Protein 3OP6 (pdb70)

CATH classification: 3.90.960.10

B-factor: mean 40.88, std 14.51, range [8.5, 111.25]

Secondary structure (DSSP, 8-state):
-HHHHHHHHHHTT--BEEEEE-TT--HHHH---SS--EEE--B-------EEETT------HHHHHS-S---BPPGGGTGGG-TTS-TT----GGGGT---EEEHHHHTSSEE-B--SSSSB--EEHHHHHHHH-PEEE--/-HHHHHHHHHHTT--BEEEEE-TTS-HHHHHHHHHHTT-PEEEE--B---S---EEETT--------BPPGGGTGGG-SSS-TT----GGGGT---EEEHHHHTSSEEEE--SSSSB--EEHHHHHHHH-PEEE--

Sequence (277 aa):
PVKKLKQFLDSHKIKYLSIAHSPAYTAQEIAVSGKQLAKTVIIKDGRLAVVLPASDHITFKLKEAIGTSDLELATESSEFEGKFAECDVGAPPFGNLYGLPVLVSTKLSAQDNILFNAGSHSELQLSFGDFEKLVKPTLVTLPVKKLKQFLDSSHKIKYLSIAHSPAYTAQEIAASAHVSGKQLAKTVIIKDGRLAVVLPASDHITSDLELATESEFEGKFAECDVGAPPFGNLYGLPVLVSTKLSAQDNILFNAGSHHSELQLSFGDFEKLVKPTLVTL

Radius of gyration: 22.44 Å; Cα contacts (8 Å, |Δi|>4): 530; chains: 2; bounding box: 73×33×43 Å

Structure (mmCIF, N/CA/C/O backbone):
data_3OP6
#
_entry.id   3OP6
#
_cell.length_a   54.005
_cell.length_b   63.828
_cell.length_c   84.986
_cell.angle_alpha   90.000
_cell.angle_beta   90.000
_cell.angle_gamma   90.000
#
_symmetry.space_group_name_H-M   'P 21 21 21'
#
loop_
_entity.id
_entity.type
_entity.pdbx_description
1 polymer 'Uncharacterized protein'
2 non-polymer 1,2-ETHANEDIOL
3 water water
#
loop_
_atom_site.group_PDB
_atom_site.id
_atom_site.type_symbol
_atom_site.label_atom_id
_atom_site.label_alt_id
_atom_site.label_comp_id
_atom_site.label_asym_id
_atom_site.label_entity_id
_atom_site.label_seq_id
_atom_site.pdbx_PDB_ins_code
_atom_site.Cartn_x
_atom_site.Cartn_y
_atom_site.Cartn_z
_atom_site.occupancy
_atom_site.B_iso_or_equiv
_atom_site.auth_seq_id
_atom_site.auth_comp_id
_atom_site.auth_asym_id
_atom_site.auth_atom_id
_atom_site.pdbx_PDB_model_num
ATOM 5 N N . PRO A 1 3 ? -40.174 21.554 -8.303 1.00 53.28 2 PRO A N 1
ATOM 6 C CA . PRO A 1 3 ? -40.287 22.525 -7.196 1.00 49.93 2 PRO A CA 1
ATOM 7 C C . PRO A 1 3 ? -41.605 23.298 -7.097 1.00 50.25 2 PRO A C 1
ATOM 8 O O . PRO A 1 3 ? -42.074 23.544 -5.976 1.00 48.85 2 PRO A O 1
ATOM 12 N N . VAL A 1 4 ? -42.202 23.670 -8.252 1.00 43.33 3 VAL A N 1
ATOM 13 C CA . VAL A 1 4 ? -43.452 24.432 -8.321 1.00 41.82 3 VAL A CA 1
ATOM 14 C C . VAL A 1 4 ? -44.647 23.664 -7.737 1.00 43.20 3 VAL A C 1
ATOM 15 O O . VAL A 1 4 ? -45.365 24.224 -6.904 1.00 42.68 3 VAL A O 1
ATOM 19 N N . LYS A 1 5 ? -44.847 22.392 -8.162 1.00 39.94 4 LYS A N 1
ATOM 20 C CA . LYS A 1 5 ? -45.929 21.516 -7.686 1.00 41.53 4 LYS A CA 1
ATOM 21 C C . LYS A 1 5 ? -45.755 21.267 -6.190 1.00 44.88 4 LYS A C 1
ATOM 22 O O . LYS A 1 5 ? -46.729 21.339 -5.439 1.00 45.58 4 LYS A O 1
ATOM 24 N N . LYS A 1 6 ? -44.506 21.038 -5.758 1.00 39.66 5 LYS A N 1
ATOM 25 C CA . LYS A 1 6 ? -44.145 20.837 -4.360 1.00 38.78 5 LYS A CA 1
ATOM 26 C C . LYS A 1 6 ? -44.489 22.102 -3.550 1.00 40.95 5 LYS A C 1
ATOM 27 O O . LYS A 1 6 ? -45.110 21.988 -2.491 1.00 41.11 5 LYS A O 1
ATOM 33 N N . LEU A 1 7 ? -44.112 23.301 -4.058 1.00 34.92 6 LEU A N 1
ATOM 34 C CA . LEU A 1 7 ? -44.399 24.574 -3.395 1.00 32.29 6 LEU A CA 1
ATOM 35 C C . LEU A 1 7 ? -45.898 24.817 -3.260 1.00 37.17 6 LEU A C 1
ATOM 3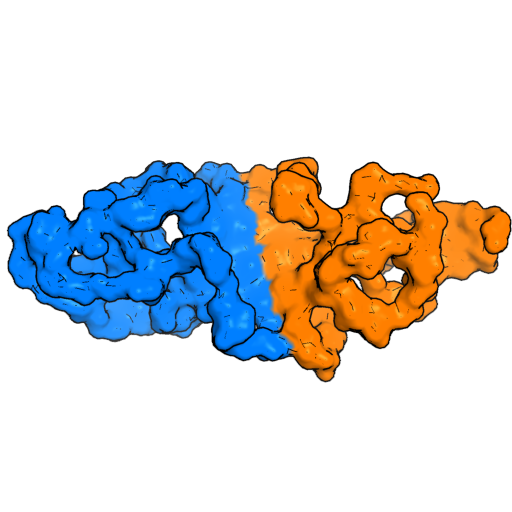6 O O . LEU A 1 7 ? -46.346 25.188 -2.167 1.00 40.00 6 LEU A O 1
ATOM 41 N N . LYS A 1 8 ? -46.672 24.587 -4.337 1.00 31.93 7 LYS A N 1
ATOM 42 C CA . LYS A 1 8 ? -48.135 24.765 -4.309 1.00 30.51 7 LYS A CA 1
ATOM 43 C C . LYS A 1 8 ? -48.802 23.835 -3.288 1.00 38.48 7 LYS A C 1
ATOM 44 O O . LYS A 1 8 ? -49.655 24.284 -2.523 1.00 37.74 7 LYS A O 1
ATOM 50 N N . GLN A 1 9 ? -48.353 22.567 -3.216 1.00 37.31 8 GLN A N 1
ATOM 51 C CA . GLN A 1 9 ? -48.828 21.550 -2.263 1.00 38.63 8 GLN A CA 1
ATOM 52 C C . GLN A 1 9 ? -48.511 22.027 -0.830 1.00 40.02 8 GLN A C 1
ATOM 53 O O . GLN A 1 9 ? -49.334 21.889 0.073 1.00 39.65 8 GLN A O 1
ATOM 59 N N . PHE A 1 10 ? -47.326 22.617 -0.642 1.00 34.45 9 PHE A N 1
ATOM 60 C CA . PHE A 1 10 ? -46.892 23.142 0.651 1.00 33.58 9 PHE A CA 1
ATOM 61 C C . PHE A 1 10 ? -47.759 24.324 1.115 1.00 35.99 9 PHE A C 1
ATOM 62 O O . PHE A 1 10 ? -48.240 24.328 2.245 1.00 37.54 9 PHE A O 1
ATOM 70 N N . LEU A 1 11 ? -47.934 25.317 0.241 1.00 31.40 10 LEU A N 1
ATOM 71 C CA . LEU A 1 11 ? -48.738 26.516 0.485 1.00 31.51 10 LEU A CA 1
ATOM 72 C C . LEU A 1 11 ? -50.225 26.220 0.667 1.00 37.49 10 LEU A C 1
ATOM 73 O O . LEU A 1 11 ? -50.857 26.867 1.506 1.00 39.33 10 LEU A O 1
ATOM 78 N N . ASP A 1 12 ? -50.777 25.244 -0.097 1.00 34.20 11 ASP A N 1
ATOM 79 C CA . ASP A 1 12 ? -52.175 24.828 0.024 1.00 35.12 11 ASP A CA 1
ATOM 80 C C . ASP A 1 12 ? -52.413 24.180 1.386 1.00 42.70 11 ASP A C 1
ATOM 81 O O . ASP A 1 12 ? -53.384 24.530 2.053 1.00 41.97 11 ASP A O 1
ATOM 86 N N . SER A 1 13 ? -51.483 23.283 1.830 1.00 42.38 12 SER A N 1
ATOM 87 C CA . SER A 1 13 ? -51.586 22.617 3.137 1.00 42.87 12 SER A CA 1
ATOM 88 C C . SER A 1 13 ? -51.619 23.640 4.269 1.00 48.30 12 SER A C 1
ATOM 89 O O . SER A 1 13 ? -52.271 23.406 5.289 1.00 51.16 12 SER A O 1
ATOM 92 N N . HIS A 1 14 ? -50.966 24.797 4.062 1.00 42.17 13 HIS A N 1
ATOM 93 C CA . HIS A 1 14 ? -50.908 25.911 5.011 1.00 41.25 13 HIS A CA 1
ATOM 94 C C . HIS A 1 14 ? -52.037 26.953 4.789 1.00 41.92 13 HIS A C 1
ATOM 95 O O . HIS A 1 14 ? -52.077 27.976 5.473 1.00 42.20 13 HIS A O 1
ATOM 102 N N . LYS A 1 15 ? -52.965 26.676 3.858 1.00 37.07 14 LYS A N 1
ATOM 103 C CA . LYS A 1 15 ? -54.122 27.537 3.522 1.00 36.06 14 LYS A CA 1
ATOM 104 C C . LYS A 1 15 ? -53.673 28.954 3.122 1.00 36.87 14 LYS A C 1
ATOM 105 O O . LYS A 1 15 ? -54.234 29.953 3.571 1.00 36.31 14 LYS A O 1
ATOM 111 N N . ILE A 1 16 ? -52.634 29.027 2.289 1.00 31.13 15 ILE A N 1
ATOM 112 C CA . ILE A 1 16 ? -52.079 30.307 1.875 1.00 29.51 15 ILE A CA 1
ATOM 113 C C . ILE A 1 16 ? -52.774 30.863 0.666 1.00 33.39 15 ILE A C 1
ATOM 114 O O . ILE A 1 16 ? -53.055 30.129 -0.302 1.00 32.31 15 ILE A O 1
ATOM 119 N N . LYS A 1 17 ? -53.033 32.188 0.720 1.00 30.89 16 LYS A N 1
ATOM 120 C CA . LYS A 1 17 ? -53.563 32.954 -0.394 1.00 31.07 16 LYS A CA 1
ATOM 121 C C . LYS A 1 17 ? -52.361 33.402 -1.216 1.00 34.73 16 LYS A C 1
ATOM 122 O O . LYS A 1 17 ? -51.521 34.155 -0.714 1.00 32.78 16 LYS A O 1
ATOM 128 N N . TYR A 1 18 ? -52.230 32.865 -2.444 1.00 31.07 17 TYR A N 1
ATOM 129 C CA . TYR A 1 18 ? -51.159 33.224 -3.380 1.00 29.42 17 TYR A CA 1
ATOM 130 C C . TYR A 1 18 ? -51.704 33.272 -4.818 1.00 33.56 17 TYR A C 1
ATOM 131 O O . TYR A 1 18 ? -52.712 32.622 -5.096 1.00 33.85 17 TYR A O 1
ATOM 140 N N . LEU A 1 19 ? -51.053 34.045 -5.717 1.00 30.31 18 LEU A N 1
ATOM 141 C CA . LEU A 1 19 ? -51.449 34.163 -7.136 1.00 30.86 18 LEU A CA 1
ATOM 142 C C . LEU A 1 19 ? -50.368 33.538 -7.974 1.00 32.21 18 LEU A C 1
ATOM 143 O O . LEU A 1 19 ? -49.214 33.645 -7.588 1.00 30.23 18 LEU A O 1
ATOM 148 N N . SER A 1 20 ? -50.717 32.942 -9.123 1.00 28.92 19 SER A N 1
ATOM 149 C CA . SER A 1 20 ? -49.779 32.446 -10.126 1.00 28.90 19 SER A CA 1
ATOM 150 C C . SER A 1 20 ? -50.135 33.219 -11.425 1.00 32.93 19 SER A C 1
ATOM 151 O O . SER A 1 20 ? -51.269 33.146 -11.885 1.00 32.45 19 SER A O 1
ATOM 154 N N . ILE A 1 21 ? -49.182 33.993 -11.969 1.00 28.61 20 ILE A N 1
ATOM 155 C CA . ILE A 1 21 ? -49.374 34.809 -13.164 1.00 28.15 20 ILE A CA 1
ATOM 156 C C . ILE A 1 21 ? -48.558 34.234 -14.294 1.00 33.32 20 ILE A C 1
ATOM 157 O O . ILE A 1 21 ? -47.325 34.262 -14.239 1.00 33.47 20 ILE A O 1
ATOM 162 N N . ALA A 1 22 ? -49.246 33.692 -15.314 1.00 31.14 21 ALA A N 1
ATOM 163 C CA . ALA A 1 22 ? -48.588 33.079 -16.474 1.00 31.57 21 ALA A CA 1
ATOM 164 C C . ALA A 1 22 ? -48.819 33.955 -17.699 1.00 33.80 21 ALA A C 1
ATOM 165 O O . ALA A 1 22 ? -49.944 34.349 -17.962 1.00 31.76 21 ALA A O 1
ATOM 167 N N . HIS A 1 23 ? -47.740 34.317 -18.390 1.00 33.07 22 HIS A N 1
ATOM 168 C CA . HIS A 1 23 ? -47.762 35.148 -19.598 1.00 34.06 22 HIS A CA 1
ATOM 169 C C . HIS A 1 23 ? -47.844 34.274 -20.828 1.00 37.46 22 HIS A C 1
ATOM 170 O O . HIS A 1 23 ? -47.084 33.315 -20.948 1.00 37.82 22 HIS A O 1
ATOM 177 N N . SER A 1 24 ? -48.779 34.613 -21.761 1.00 33.55 23 SER A N 1
ATOM 178 C CA . SER A 1 24 ? -48.965 33.869 -23.004 1.00 33.65 23 SER A CA 1
ATOM 179 C C . SER A 1 24 ? -47.649 33.863 -23.825 1.00 39.19 23 SER A C 1
ATOM 180 O O . SER A 1 24 ? -46.830 34.786 -23.669 1.00 38.63 23 SER A O 1
ATOM 183 N N . PRO A 1 25 ? -47.427 32.853 -24.703 1.00 36.77 24 PRO A N 1
ATOM 184 C CA . PRO A 1 25 ? -46.174 32.837 -25.493 1.00 37.96 24 PRO A CA 1
ATOM 185 C C . PRO A 1 25 ? -45.951 34.062 -26.401 1.00 43.93 24 PRO A C 1
ATOM 186 O O . PRO A 1 25 ? -44.813 34.273 -26.841 1.00 42.43 24 PRO A O 1
ATOM 190 N N . ALA A 1 26 ? -47.026 34.853 -26.722 1.00 41.40 25 ALA A N 1
ATOM 191 C CA . ALA A 1 26 ? -46.874 36.045 -27.577 1.00 42.68 25 ALA A CA 1
ATOM 192 C C . ALA A 1 26 ? -46.076 37.160 -26.878 1.00 44.76 25 ALA A C 1
ATOM 193 O O . ALA A 1 26 ? -45.596 38.069 -27.562 1.00 44.53 25 ALA A O 1
ATOM 195 N N . TYR A 1 27 ? -45.965 37.097 -25.542 1.00 39.15 26 TYR A N 1
ATOM 196 C CA . TYR A 1 27 ? -45.197 38.037 -24.720 1.00 40.24 26 TYR A CA 1
ATOM 197 C C . TYR A 1 27 ? -43.691 37.828 -24.932 1.00 49.49 26 TYR A C 1
ATOM 198 O O . TYR A 1 27 ? -43.215 36.694 -24.845 1.00 50.78 26 TYR A O 1
ATOM 207 N N . THR A 1 28 ? -42.946 38.925 -25.132 1.00 48.05 27 THR A N 1
ATOM 208 C CA . THR A 1 28 ? -41.473 38.920 -25.165 1.00 49.22 27 THR A CA 1
ATOM 209 C C . THR A 1 28 ? -41.015 39.074 -23.707 1.00 51.88 27 THR A C 1
ATOM 210 O O . THR A 1 28 ? -41.820 39.478 -22.867 1.00 49.00 27 THR A O 1
ATOM 214 N N . ALA A 1 29 ? -39.721 38.789 -23.407 1.00 50.54 28 ALA A N 1
ATOM 215 C CA . ALA A 1 29 ? -39.147 38.944 -22.062 1.00 49.27 28 ALA A CA 1
ATOM 216 C C . ALA A 1 29 ? -39.218 40.412 -21.627 1.00 54.05 28 ALA A C 1
ATOM 217 O O . ALA A 1 29 ? -39.550 40.685 -20.479 1.00 52.71 28 ALA A O 1
ATOM 219 N N . GLN A 1 30 ? -38.966 41.352 -22.562 1.00 53.79 29 GLN A N 1
ATOM 220 C CA . GLN A 1 30 ? -39.034 42.796 -22.329 1.00 55.63 29 GLN A CA 1
ATOM 221 C C . GLN A 1 30 ? -40.434 43.271 -21.919 1.00 60.77 29 GLN A C 1
ATOM 222 O O . GLN A 1 30 ? -40.546 44.048 -20.965 1.00 60.16 29 GLN A O 1
ATOM 225 N N . GLU A 1 31 ? -41.494 42.850 -22.636 1.00 57.80 30 GLU A N 1
ATOM 226 C CA . GLU A 1 31 ? -42.827 43.275 -22.216 1.00 57.29 30 GLU A CA 1
ATOM 227 C C . GLU A 1 31 ? -43.302 42.598 -20.916 1.00 59.49 30 GLU A C 1
ATOM 228 O O . GLU A 1 31 ? -44.155 43.164 -20.225 1.00 59.97 30 GLU A O 1
ATOM 234 N N . ILE A 1 32 ? -42.693 41.435 -20.547 1.00 52.48 31 ILE A N 1
ATOM 235 C CA . ILE A 1 32 ? -42.983 40.741 -19.293 1.00 49.94 31 ILE A CA 1
ATOM 236 C C . ILE A 1 32 ? -42.437 41.630 -18.147 1.00 55.12 31 ILE A C 1
ATOM 237 O O . ILE A 1 32 ? -43.180 41.936 -17.209 1.00 53.96 31 ILE A O 1
ATOM 242 N N . ALA A 1 33 ? -41.162 42.092 -18.286 1.00 52.04 32 ALA A N 1
ATOM 243 C CA . ALA A 1 33 ? -40.459 42.970 -17.341 1.00 51.77 32 ALA A CA 1
ATOM 244 C C . ALA A 1 33 ? -41.091 44.365 -17.230 1.00 57.67 32 ALA A C 1
ATOM 245 O O . ALA A 1 33 ? -41.791 44.827 -18.139 1.00 59.44 32 ALA A O 1
ATOM 247 N N . VAL A 1 38 ? -43.865 44.347 -14.907 1.00 80.64 37 VAL A N 1
ATOM 248 C CA . VAL A 1 38 ? -43.717 44.039 -13.478 1.00 78.46 37 VAL A CA 1
ATOM 249 C C . VAL A 1 38 ? -42.927 45.129 -12.701 1.00 83.77 37 VAL A C 1
ATOM 250 O O . VAL A 1 38 ? -42.380 44.866 -11.622 1.00 81.49 37 VAL A O 1
ATOM 254 N N . SER A 1 39 ? -42.901 46.362 -13.265 1.00 83.17 38 SER A N 1
ATOM 255 C CA . SER A 1 39 ? -42.238 47.546 -12.701 1.00 84.24 38 SER A CA 1
ATOM 256 C C . SER A 1 39 ? -43.052 48.105 -11.526 1.00 88.00 38 SER A C 1
ATOM 257 O O . SER A 1 39 ? -44.277 47.924 -11.479 1.00 87.32 38 SER A O 1
ATOM 260 N N . GLY A 1 40 ? -42.368 48.775 -10.597 1.00 84.24 39 GLY A N 1
ATOM 261 C CA . GLY A 1 40 ? -42.997 49.327 -9.401 1.00 84.19 39 GLY A CA 1
ATOM 262 C C . GLY A 1 40 ? -42.970 48.301 -8.287 1.00 84.71 39 GLY A C 1
ATOM 263 O O . GLY A 1 40 ? -42.305 48.515 -7.267 1.00 84.90 39 GLY A O 1
ATOM 264 N N . LYS A 1 41 ? -43.683 47.158 -8.497 1.00 77.34 40 LYS A N 1
ATOM 265 C CA . LYS A 1 41 ? -43.695 46.000 -7.594 1.00 73.65 40 LYS A CA 1
ATOM 266 C C . LYS A 1 41 ? -42.293 45.386 -7.725 1.00 71.84 40 LYS A C 1
ATOM 267 O O . LYS A 1 41 ? -41.846 45.137 -8.842 1.00 72.95 40 LYS A O 1
ATOM 269 N N . GLN A 1 42 ? -41.569 45.246 -6.609 1.00 62.40 41 GLN A N 1
ATOM 270 C CA . GLN A 1 42 ? -40.175 44.799 -6.599 1.00 58.90 41 GLN A CA 1
ATOM 271 C C . GLN A 1 42 ? -39.956 43.285 -6.801 1.00 54.86 41 GLN A C 1
ATOM 272 O O . GLN A 1 42 ? -39.876 42.555 -5.812 1.00 54.30 41 GLN A O 1
ATOM 278 N N . LEU A 1 43 ? -39.816 42.819 -8.069 1.00 44.87 42 LEU A N 1
ATOM 279 C CA . LEU A 1 43 ? -39.552 41.404 -8.382 1.00 40.46 42 LEU A CA 1
ATOM 280 C C . LEU A 1 43 ? -38.313 40.884 -7.612 1.00 42.14 42 LEU A C 1
ATOM 281 O O . LEU A 1 43 ? -37.264 41.526 -7.604 1.00 43.11 42 LEU A O 1
ATOM 286 N N . ALA A 1 44 ? -38.470 39.735 -6.946 1.00 34.62 43 ALA A N 1
ATOM 287 C CA . ALA A 1 44 ? -37.438 39.097 -6.145 1.00 31.62 43 ALA A CA 1
ATOM 288 C C . ALA A 1 44 ? -36.815 37.966 -6.919 1.00 34.29 43 ALA A C 1
ATOM 289 O O . ALA A 1 44 ? -37.513 37.256 -7.638 1.00 35.10 43 ALA A O 1
ATOM 291 N N . LYS A 1 45 ? -35.491 3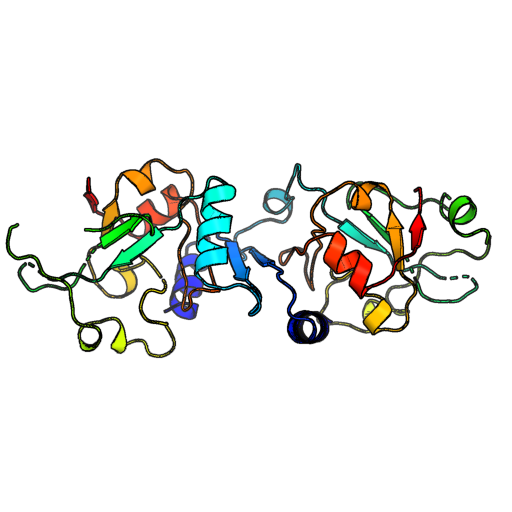7.812 -6.801 1.00 31.21 44 LYS A N 1
ATOM 292 C CA . LYS A 1 45 ? -34.746 36.736 -7.460 1.00 29.58 44 LYS A CA 1
ATOM 293 C C . LYS A 1 45 ? -33.992 35.930 -6.416 1.00 31.88 44 LYS A C 1
ATOM 294 O O . LYS A 1 45 ? -33.635 36.471 -5.364 1.00 30.84 44 LYS A O 1
ATOM 300 N N . THR A 1 46 ? -33.779 34.635 -6.694 1.00 28.61 45 THR A N 1
ATOM 301 C CA . THR A 1 46 ? -33.061 33.736 -5.782 1.00 28.20 45 THR A CA 1
ATOM 302 C C . THR A 1 46 ? -31.700 33.400 -6.385 1.00 30.81 45 THR A C 1
ATOM 303 O O . THR A 1 46 ? -31.612 33.028 -7.554 1.00 29.06 45 THR A O 1
ATOM 307 N N . VAL A 1 47 ? -30.653 33.527 -5.575 1.00 26.80 46 VAL A N 1
ATOM 308 C CA . VAL A 1 47 ? -29.291 33.199 -5.989 1.00 25.97 46 VAL A CA 1
ATOM 309 C C . VAL A 1 47 ? -28.821 32.103 -5.043 1.00 29.97 46 VAL A C 1
ATOM 310 O O . VAL A 1 47 ? -29.000 32.235 -3.835 1.00 27.36 46 VAL A O 1
ATOM 314 N N . ILE A 1 48 ? -28.224 31.031 -5.584 1.00 27.34 47 ILE A N 1
ATOM 315 C CA . ILE A 1 48 ? -27.706 29.940 -4.751 1.00 26.69 47 ILE A CA 1
ATOM 316 C C . ILE A 1 48 ? -26.242 30.213 -4.417 1.00 28.33 47 ILE A C 1
ATOM 317 O O . ILE A 1 48 ? -25.429 30.457 -5.306 1.00 24.88 47 ILE A O 1
ATOM 322 N N . ILE A 1 49 ? -25.925 30.220 -3.111 1.00 25.04 48 ILE A N 1
ATOM 323 C CA . ILE A 1 49 ? -24.558 30.441 -2.636 1.00 23.48 48 ILE A CA 1
ATOM 324 C C . ILE A 1 49 ? -24.097 29.232 -1.841 1.00 28.04 48 ILE A C 1
ATOM 325 O O . ILE A 1 49 ? -24.902 28.366 -1.507 1.00 30.35 48 ILE A O 1
ATOM 330 N N . LYS A 1 50 ? -22.812 29.192 -1.511 1.00 24.56 49 LYS A N 1
ATOM 331 C CA . LYS A 1 50 ? -22.216 28.217 -0.615 1.00 24.40 49 LYS A CA 1
ATOM 332 C C . LYS A 1 50 ? -21.650 29.039 0.531 1.00 29.15 49 LYS A C 1
ATOM 333 O O . LYS A 1 50 ? -20.812 29.911 0.306 1.00 29.81 49 LYS A O 1
ATOM 352 N N . ASP A 1 52 ? -19.795 28.527 4.053 1.00 26.24 51 ASP A N 1
ATOM 353 C CA . ASP A 1 52 ? -19.038 27.533 4.825 1.00 27.43 51 ASP A CA 1
ATOM 354 C C . ASP A 1 52 ? -19.229 26.133 4.227 1.00 34.01 51 ASP A C 1
ATOM 355 O O . ASP A 1 52 ? -19.437 25.167 4.974 1.00 33.09 51 ASP A O 1
ATOM 360 N N . GLY A 1 53 ? -19.246 26.071 2.876 1.00 31.10 52 GLY A N 1
ATOM 361 C CA . GLY A 1 53 ? -19.422 24.840 2.121 1.00 31.61 52 GLY A CA 1
ATOM 362 C C . GLY A 1 53 ? -20.842 24.325 2.041 1.00 34.44 52 GLY A C 1
ATOM 363 O O . GLY A 1 53 ? -21.085 23.301 1.399 1.00 35.96 52 GLY A O 1
ATOM 364 N N . ARG A 1 54 ? -21.797 25.055 2.640 1.00 29.04 53 ARG A N 1
ATOM 365 C CA . ARG A 1 54 ? -23.196 24.688 2.674 1.00 28.06 53 ARG A CA 1
ATOM 366 C C . ARG A 1 54 ? -24.050 25.490 1.699 1.00 29.78 53 ARG A C 1
ATOM 367 O O . ARG A 1 54 ? -23.970 26.717 1.651 1.00 28.75 53 ARG A O 1
ATOM 375 N N . LEU A 1 55 ? -24.917 24.795 0.975 1.00 25.78 54 LEU A N 1
ATOM 376 C CA . LEU A 1 55 ? -25.833 25.451 0.027 1.00 25.02 54 LEU A CA 1
ATOM 377 C C . LEU A 1 55 ? -26.850 26.286 0.783 1.00 27.45 54 LEU A C 1
ATOM 378 O O . LEU A 1 55 ? -27.401 25.840 1.806 1.00 24.82 54 LEU A O 1
ATOM 383 N N . ALA A 1 56 ? -27.057 27.519 0.302 1.00 22.69 55 ALA A N 1
ATOM 384 C CA . ALA A 1 56 ? -28.008 28.470 0.900 1.00 21.53 55 ALA A CA 1
ATOM 385 C C . ALA A 1 56 ? -28.614 29.323 -0.202 1.00 25.17 55 ALA A C 1
ATOM 386 O O . ALA A 1 56 ? -28.095 29.359 -1.313 1.00 26.74 55 ALA A O 1
ATOM 401 N N . VAL A 1 58 ? -30.012 33.210 -1.319 1.00 22.24 57 VAL A N 1
ATOM 402 C CA . VAL A 1 58 ? -30.010 34.638 -1.051 1.00 22.67 57 VAL A CA 1
ATOM 403 C C . VAL A 1 58 ? -31.164 35.168 -1.911 1.00 28.63 57 VAL A C 1
ATOM 404 O O . VAL A 1 58 ? -31.216 34.886 -3.115 1.00 28.85 57 VAL A O 1
ATOM 408 N N . VAL A 1 59 ? -32.119 35.843 -1.285 1.00 26.59 58 VAL A N 1
ATOM 409 C CA . VAL A 1 59 ? -33.304 36.365 -1.989 1.00 26.44 58 VAL A CA 1
ATOM 410 C C . VAL A 1 59 ? -33.221 37.876 -1.926 1.00 30.62 58 VAL A C 1
ATOM 411 O O . VAL A 1 59 ? -33.120 38.446 -0.843 1.00 29.14 58 VAL A O 1
ATOM 415 N N . LEU A 1 60 ? -33.210 38.515 -3.089 1.00 26.45 59 LEU A N 1
ATOM 416 C CA . LEU A 1 60 ? -33.038 39.955 -3.175 1.00 25.71 59 LEU A CA 1
ATOM 417 C C . LEU A 1 60 ? -33.759 40.515 -4.389 1.00 29.41 59 LEU A C 1
ATOM 418 O O . LEU A 1 60 ? -34.154 39.727 -5.255 1.00 29.95 59 LEU A O 1
ATOM 423 N N . PRO A 1 61 ? -33.918 41.860 -4.519 1.00 27.12 60 PRO A N 1
ATOM 424 C CA . PRO A 1 61 ? -34.566 42.398 -5.729 1.00 27.27 60 PRO A CA 1
ATOM 425 C C . PRO A 1 61 ? -33.780 42.017 -6.976 1.00 31.58 60 PRO A C 1
ATOM 426 O O . PRO A 1 61 ? -32.537 41.941 -6.937 1.00 30.34 60 PRO A O 1
ATOM 430 N N . ALA A 1 62 ? -34.510 41.679 -8.054 1.00 30.08 61 ALA A N 1
ATOM 431 C CA . ALA A 1 62 ? -33.953 41.255 -9.344 1.00 31.02 61 ALA A CA 1
ATOM 432 C C . ALA A 1 62 ? -32.974 42.269 -9.945 1.00 36.17 61 ALA A C 1
ATOM 433 O O . ALA A 1 62 ? -32.031 41.878 -10.624 1.00 36.44 61 ALA A O 1
ATOM 435 N N . SER A 1 63 ? -33.160 43.556 -9.627 1.00 35.51 62 SER A N 1
ATOM 436 C CA . SER A 1 63 ? -32.316 44.684 -10.043 1.00 37.77 62 SER A CA 1
ATOM 437 C C . SER A 1 63 ? -31.056 44.824 -9.158 1.00 40.40 62 SER A C 1
ATOM 438 O O . SER A 1 63 ? -30.189 45.652 -9.457 1.00 41.83 62 SER A O 1
ATOM 441 N N . ASP A 1 64 ? -30.960 44.028 -8.072 1.00 34.80 63 ASP A N 1
ATOM 442 C CA . ASP A 1 64 ? -29.836 44.086 -7.122 1.00 34.75 63 ASP A CA 1
ATOM 443 C C . ASP A 1 64 ? -28.844 42.961 -7.313 1.00 38.15 63 ASP A C 1
ATOM 444 O O . ASP A 1 64 ? -29.159 41.944 -7.927 1.00 37.34 63 ASP A O 1
ATOM 449 N N . HIS A 1 65 ? -27.633 43.153 -6.815 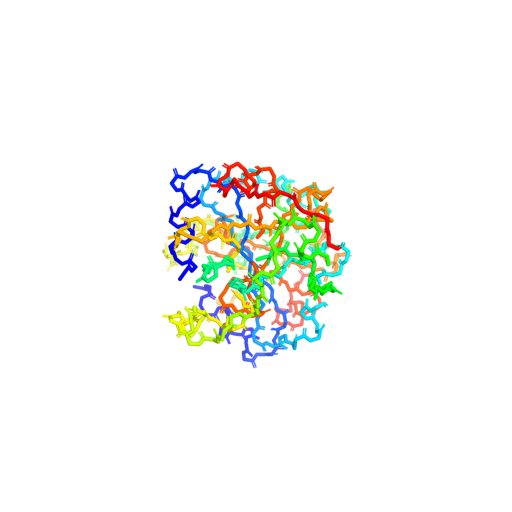1.00 36.89 64 HIS A N 1
ATOM 450 C CA . HIS A 1 65 ? -26.599 42.136 -6.931 1.00 37.61 64 HIS A CA 1
ATOM 451 C C . HIS A 1 65 ? -25.886 41.906 -5.624 1.00 40.35 64 HIS A C 1
ATOM 452 O O . HIS A 1 65 ? -25.662 42.856 -4.880 1.00 42.12 64 HIS A O 1
ATOM 459 N N . ILE A 1 66 ? -25.503 40.650 -5.358 1.00 34.71 65 ILE A N 1
ATOM 460 C CA . ILE A 1 66 ? -24.740 40.307 -4.164 1.00 35.07 65 ILE A CA 1
ATOM 461 C C . ILE A 1 66 ? -23.270 40.639 -4.392 1.00 38.36 65 ILE A C 1
ATOM 462 O O . ILE A 1 66 ? -22.743 40.435 -5.490 1.00 35.76 65 ILE A O 1
ATOM 467 N N . THR A 1 67 ? -22.597 41.093 -3.324 1.00 35.60 66 THR A N 1
ATOM 468 C CA . THR A 1 67 ? -21.157 41.312 -3.334 1.00 35.01 66 THR A CA 1
ATOM 469 C C . THR A 1 67 ? -20.652 40.533 -2.148 1.00 38.31 66 THR A C 1
ATOM 470 O O . THR A 1 67 ? -21.414 40.274 -1.202 1.00 37.53 66 THR A O 1
ATOM 474 N N . PHE A 1 68 ? -19.378 40.124 -2.203 1.00 34.50 67 PHE A N 1
ATOM 475 C CA . PHE A 1 68 ? -18.740 39.367 -1.143 1.00 31.64 67 PHE A CA 1
ATOM 476 C C . PHE A 1 68 ? -18.719 40.180 0.142 1.00 39.04 67 PHE A C 1
ATOM 477 O O . PHE A 1 68 ? -19.055 39.630 1.189 1.00 39.34 67 PHE A O 1
ATOM 493 N N . LYS A 1 70 ? -20.666 42.528 1.279 1.00 37.78 69 LYS A N 1
ATOM 494 C CA . LYS A 1 70 ? -21.996 42.640 1.858 1.00 36.95 69 LYS A CA 1
ATOM 495 C C . LYS A 1 70 ? -22.471 41.346 2.513 1.00 37.49 69 LYS A C 1
ATOM 496 O O . LYS A 1 70 ? -23.026 41.410 3.614 1.00 37.92 69 LYS A O 1
ATOM 502 N N . LEU A 1 71 ? -22.257 40.174 1.861 1.00 30.50 70 LEU A N 1
ATOM 503 C CA . LEU A 1 71 ? -22.660 38.892 2.458 1.00 28.49 70 LEU A CA 1
ATOM 504 C C . LEU A 1 71 ? -21.810 38.612 3.677 1.00 30.68 7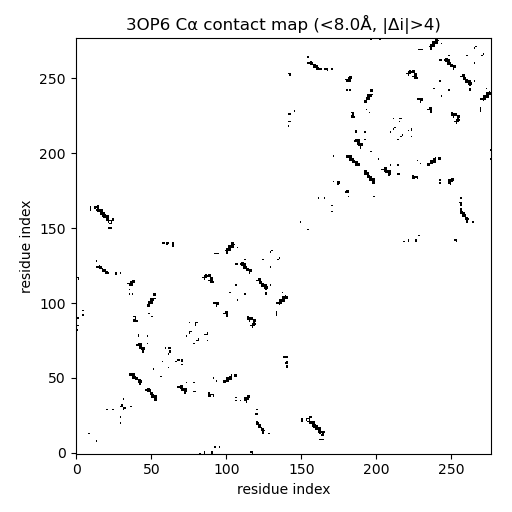0 LEU A C 1
ATOM 505 O O . LEU A 1 71 ? -22.347 38.116 4.660 1.00 30.11 70 LEU A O 1
ATOM 510 N N . LYS A 1 72 ? -20.464 38.868 3.591 1.00 25.52 71 LYS A N 1
ATOM 511 C CA . LYS A 1 72 ? -19.526 38.651 4.711 1.00 25.16 71 LYS A CA 1
ATOM 512 C C . LYS A 1 72 ? -19.938 39.482 5.910 1.00 29.86 71 LYS A C 1
ATOM 513 O O . LYS A 1 72 ? -19.934 38.973 7.026 1.00 30.49 71 LYS A O 1
ATOM 519 N N . GLU A 1 73 ? -20.268 40.761 5.689 1.00 29.13 72 GLU A N 1
ATOM 520 C CA . GLU A 1 73 ? -20.717 41.641 6.773 1.00 31.72 72 GLU A CA 1
ATOM 521 C C . GLU A 1 73 ? -22.048 41.147 7.372 1.00 35.25 72 GLU A C 1
ATOM 522 O O . GLU A 1 73 ? -22.212 41.226 8.586 1.00 37.12 72 GLU A O 1
ATOM 528 N N . ALA A 1 74 ? -22.949 40.571 6.552 1.00 30.71 73 ALA A N 1
ATOM 529 C CA . ALA A 1 74 ? -24.268 40.086 7.013 1.00 30.82 73 ALA A CA 1
ATOM 530 C C . ALA A 1 74 ? -24.206 38.725 7.738 1.00 35.54 73 ALA A C 1
ATOM 531 O O . ALA A 1 74 ? -24.802 38.572 8.790 1.00 35.30 73 ALA A O 1
ATOM 533 N N . ILE A 1 75 ? -23.435 37.761 7.206 1.00 32.15 74 ILE A N 1
ATOM 534 C CA . ILE A 1 75 ? -23.320 36.412 7.785 1.00 30.52 74 ILE A CA 1
ATOM 535 C C . ILE A 1 75 ? -22.235 36.314 8.881 1.00 32.31 74 ILE A C 1
ATOM 536 O O . ILE A 1 75 ? -22.417 35.592 9.855 1.00 31.11 74 ILE A O 1
ATOM 541 N N . GLY A 1 76 ? -21.096 36.970 8.669 1.00 29.77 75 GLY A N 1
ATOM 542 C CA . GLY A 1 76 ? -19.966 36.892 9.589 1.00 29.42 75 GLY A CA 1
ATOM 543 C C . GLY A 1 76 ? -18.928 35.883 9.148 1.00 36.16 75 GLY A C 1
ATOM 544 O O . GLY A 1 76 ? -17.944 35.686 9.849 1.00 38.40 75 GLY A O 1
ATOM 545 N N . THR A 1 77 ? -19.108 35.238 7.976 1.00 32.70 76 THR A N 1
ATOM 546 C CA . THR A 1 77 ? -18.113 34.287 7.459 1.00 31.28 76 THR A CA 1
ATOM 547 C C . THR A 1 77 ? -17.447 34.785 6.184 1.00 34.72 76 THR A C 1
ATOM 548 O O . THR A 1 77 ? -18.043 35.559 5.447 1.00 35.25 76 THR A O 1
ATOM 552 N N . SER A 1 78 ? -16.209 34.320 5.919 1.00 30.78 77 SER A N 1
ATOM 553 C CA . SER A 1 78 ? -15.469 34.6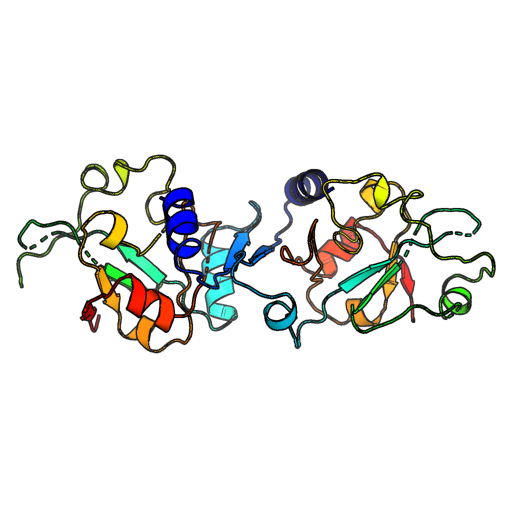39 4.703 1.00 30.81 77 SER A CA 1
ATOM 554 C C . SER A 1 78 ? -15.586 33.512 3.694 1.00 33.91 77 SER A C 1
ATOM 555 O O . SER A 1 78 ? -15.250 33.705 2.524 1.00 34.67 77 SER A O 1
ATOM 558 N N . ASP A 1 79 ? -16.026 32.318 4.144 1.00 30.33 78 ASP A N 1
ATOM 559 C CA . ASP A 1 79 ? -16.160 31.149 3.262 1.00 30.07 78 ASP A CA 1
ATOM 560 C C . ASP A 1 79 ? -17.475 31.302 2.500 1.00 34.50 78 ASP A C 1
ATOM 561 O O . ASP A 1 79 ? -18.511 30.737 2.889 1.00 34.36 78 ASP A O 1
ATOM 566 N N . LEU A 1 80 ? -17.430 32.141 1.438 1.00 30.83 79 LEU A N 1
ATOM 567 C CA . LEU A 1 80 ? -18.593 32.455 0.599 1.00 29.51 79 LEU A CA 1
ATOM 568 C C . LEU A 1 80 ? -18.236 32.341 -0.853 1.00 33.13 79 LEU A C 1
ATOM 569 O O . LEU A 1 80 ? -17.176 32.827 -1.275 1.00 32.72 79 LEU A O 1
ATOM 574 N N . GLU A 1 81 ? -19.129 31.701 -1.623 1.00 28.03 80 GLU A N 1
ATOM 575 C CA . GLU A 1 81 ? -19.025 31.561 -3.074 1.00 28.93 80 GLU A CA 1
ATOM 576 C C . GLU A 1 81 ? -20.370 31.279 -3.688 1.00 33.26 80 GLU A C 1
ATOM 577 O O . GLU A 1 81 ? -21.286 30.836 -2.986 1.00 29.25 80 GLU A O 1
ATOM 583 N N . LEU A 1 82 ? -20.511 31.593 -4.985 1.00 32.70 81 LEU A N 1
ATOM 584 C CA . LEU A 1 82 ? -21.728 31.301 -5.730 1.00 32.72 81 LEU A CA 1
ATOM 585 C C . LEU A 1 82 ? -21.693 29.828 -6.057 1.00 34.68 81 LEU A C 1
ATOM 586 O O . LEU A 1 82 ? -20.631 29.288 -6.322 1.00 33.85 81 LEU A O 1
ATOM 591 N N . ALA A 1 83 ? -22.843 29.179 -6.018 1.00 30.79 82 ALA A N 1
ATOM 592 C CA . ALA A 1 83 ? -22.954 27.771 -6.348 1.00 30.44 82 ALA A CA 1
ATOM 593 C C . ALA A 1 83 ? -23.031 27.623 -7.862 1.00 33.80 82 ALA A C 1
ATOM 594 O O . ALA A 1 83 ? -23.549 28.503 -8.556 1.00 31.92 82 ALA A O 1
ATOM 596 N N . THR A 1 84 ? -22.522 26.497 -8.366 1.00 30.65 83 THR A N 1
ATOM 597 C CA . THR A 1 84 ? -22.559 26.082 -9.773 1.00 30.58 83 THR A CA 1
ATOM 598 C C . THR A 1 84 ? -23.994 25.560 -10.014 1.00 33.62 83 THR A C 1
ATOM 599 O O . THR A 1 84 ? -24.654 25.175 -9.052 1.00 32.01 83 THR A O 1
ATOM 603 N N . GLU A 1 85 ? -24.479 25.543 -11.262 1.00 32.02 84 GLU A N 1
ATOM 604 C CA . GLU A 1 85 ? -25.814 25.020 -11.573 1.00 32.69 84 GLU A CA 1
ATOM 605 C C . GLU A 1 85 ? -25.948 23.553 -11.161 1.00 38.10 84 GLU A C 1
ATOM 606 O O . GLU A 1 85 ? -26.960 23.193 -10.592 1.00 35.90 84 GLU A O 1
ATOM 612 N N . SER A 1 86 ? -24.896 22.732 -11.401 1.00 39.33 85 SER A N 1
ATOM 613 C CA A SER A 1 86 ? -24.891 21.307 -11.053 0.50 40.51 85 SER A CA 1
ATOM 614 C CA B SER A 1 86 ? -24.831 21.306 -11.052 0.50 40.99 85 SER A CA 1
ATOM 615 C C . SER A 1 86 ? -25.035 21.049 -9.544 1.00 44.16 85 SER A C 1
ATOM 616 O O . SER A 1 86 ? -25.486 19.973 -9.149 1.00 46.42 85 SER A O 1
ATOM 621 N N . GLU A 1 87 ? -24.647 22.019 -8.706 1.00 37.59 86 GLU A N 1
ATOM 622 C CA . GLU A 1 87 ? -24.734 21.916 -7.248 1.00 35.26 86 GLU A CA 1
ATOM 623 C C . GLU A 1 87 ? -26.165 22.006 -6.732 1.00 39.12 86 GLU A C 1
ATOM 624 O O . GLU A 1 87 ? -26.472 21.388 -5.713 1.00 39.73 86 GLU A O 1
ATOM 630 N N . PHE A 1 88 ? -27.055 22.742 -7.435 1.00 35.16 87 PHE A N 1
ATOM 631 C CA . PHE A 1 88 ? -28.444 22.833 -6.987 1.00 32.52 87 PHE A CA 1
ATOM 632 C C . PHE A 1 88 ? -29.451 23.001 -8.095 1.00 37.67 87 PHE A C 1
ATOM 633 O O . PHE A 1 88 ? -30.281 22.105 -8.276 1.00 38.31 87 PHE A O 1
ATOM 641 N N . GLU A 1 89 ? -29.436 24.156 -8.799 1.00 33.27 88 GLU A N 1
ATOM 642 C CA . GLU A 1 89 ? -30.432 24.464 -9.829 1.00 33.80 88 GLU A CA 1
ATOM 643 C C . GLU A 1 89 ? -30.584 23.416 -10.929 1.00 39.52 88 GLU A C 1
ATOM 644 O O . GLU A 1 89 ? -31.704 23.088 -11.285 1.00 39.44 88 GLU A O 1
ATOM 650 N N . GLY A 1 90 ? -29.468 22.849 -11.381 1.00 38.24 89 GLY A N 1
ATOM 651 C CA . GLY A 1 90 ? -29.432 21.813 -12.408 1.00 39.50 89 GLY A CA 1
ATOM 652 C C . GLY A 1 90 ? -30.120 20.516 -12.025 1.00 43.49 89 GLY A C 1
ATOM 653 O O . GLY A 1 90 ? -30.498 19.741 -12.905 1.00 43.45 89 GLY A O 1
ATOM 654 N N . LYS A 1 91 ? -30.304 20.277 -10.711 1.00 39.73 90 LYS A N 1
ATOM 655 C CA . LYS A 1 91 ? -30.975 19.086 -10.183 1.00 40.36 90 LYS A CA 1
ATOM 656 C C . LYS A 1 91 ? -32.483 19.107 -10.427 1.00 43.38 90 LYS A C 1
ATOM 657 O O . LYS A 1 91 ? -33.104 18.050 -10.366 1.00 43.77 90 LYS A O 1
ATOM 663 N N . PHE A 1 92 ? -33.051 20.303 -10.724 1.00 39.52 91 PHE A N 1
ATOM 664 C CA . PHE A 1 92 ? -34.468 20.580 -11.010 1.00 38.91 91 PHE A CA 1
ATOM 665 C C . PHE A 1 92 ? -34.588 21.068 -12.461 1.00 43.89 91 PHE A C 1
ATOM 666 O O . PHE A 1 92 ? -34.704 22.271 -12.708 1.00 40.75 91 PHE A O 1
ATOM 674 N N . ALA A 1 93 ? -34.573 20.121 -13.424 1.00 44.71 92 ALA A N 1
ATOM 675 C CA . ALA A 1 93 ? -34.550 20.438 -14.852 1.00 46.33 92 ALA A CA 1
ATOM 676 C C . ALA A 1 93 ? -35.759 21.128 -15.437 1.00 53.13 92 ALA A C 1
ATOM 677 O O . ALA A 1 93 ? -35.596 21.927 -16.365 1.00 52.72 92 ALA A O 1
ATOM 679 N N . GLU A 1 94 ? -36.963 20.848 -14.900 1.00 51.84 93 GLU A N 1
ATOM 680 C CA . GLU A 1 94 ? -38.213 21.460 -15.369 1.00 52.92 93 GLU A CA 1
ATOM 681 C C . GLU A 1 94 ? -38.279 22.925 -14.905 1.00 55.38 93 GLU A C 1
ATOM 682 O O . GLU A 1 94 ? -38.981 23.737 -15.524 1.00 55.51 93 GLU A O 1
ATOM 688 N N . CYS A 1 95 ? -37.523 23.256 -13.832 1.00 48.55 94 CYS A N 1
ATOM 689 C CA . CYS A 1 95 ? -37.437 24.597 -13.270 1.00 45.78 94 CYS A CA 1
ATOM 690 C C . CYS A 1 95 ? -36.265 25.341 -13.916 1.00 45.10 94 CYS A C 1
ATOM 691 O O . CYS A 1 95 ? -35.124 24.934 -13.727 1.00 45.49 94 CYS A O 1
ATOM 694 N N . ASP A 1 96 ? -36.532 26.401 -14.702 1.00 38.49 95 ASP A N 1
ATOM 695 C CA . ASP A 1 96 ? -35.484 27.168 -15.403 1.00 37.07 95 ASP A CA 1
ATOM 696 C C . ASP A 1 96 ? -34.474 27.782 -14.451 1.00 41.42 95 ASP A C 1
ATOM 697 O O . ASP A 1 96 ? -34.830 28.132 -13.333 1.00 38.63 95 ASP A O 1
ATOM 702 N N . VAL A 1 97 ? -33.207 27.921 -14.896 1.00 40.80 96 VAL A N 1
ATOM 703 C CA . VAL A 1 97 ? -32.130 28.560 -14.129 1.00 40.12 96 VAL A CA 1
ATOM 704 C C . VAL A 1 97 ? -32.557 30.019 -13.908 1.00 42.13 96 VAL A C 1
ATOM 705 O O . VAL A 1 97 ? -32.994 30.677 -14.846 1.00 42.74 96 VAL A O 1
ATOM 709 N N . GLY A 1 98 ? -32.496 30.476 -12.669 1.00 37.51 97 GLY A N 1
ATOM 710 C CA . GLY A 1 98 ? -32.893 31.835 -12.314 1.00 37.25 97 GLY A CA 1
ATOM 711 C C . GLY A 1 98 ? -34.369 31.995 -11.969 1.00 39.90 97 GLY A C 1
ATOM 712 O O . GLY A 1 98 ? -34.798 33.096 -11.605 1.00 39.81 97 GLY A O 1
ATOM 713 N N . ALA A 1 99 ? -35.159 30.902 -12.082 1.00 33.41 98 ALA A N 1
ATOM 714 C CA . ALA A 1 99 ? -36.576 30.892 -11.765 1.00 32.02 98 ALA A CA 1
ATOM 715 C C . ALA A 1 99 ? -36.903 29.962 -10.586 1.00 36.58 98 ALA A C 1
ATOM 716 O O . ALA A 1 99 ? -38.012 29.438 -10.487 1.00 35.90 98 ALA A O 1
ATOM 726 N N . PRO A 1 101 ? -38.039 29.199 -6.942 1.00 30.82 100 PRO A N 1
ATOM 727 C CA . PRO A 1 101 ? -38.773 29.913 -5.890 1.00 29.16 100 PRO A CA 1
ATOM 728 C C . PRO A 1 101 ? -37.946 30.021 -4.598 1.00 30.36 100 PRO A C 1
ATOM 729 O O . PRO A 1 101 ? -37.112 29.144 -4.319 1.00 28.07 100 PRO A O 1
ATOM 733 N N . PRO A 1 102 ? -38.153 31.097 -3.809 1.00 26.21 101 PRO A N 1
ATOM 734 C CA . PRO A 1 102 ? -37.333 31.304 -2.611 1.00 24.91 101 PRO A CA 1
ATOM 735 C C . PRO A 1 102 ? -37.718 30.455 -1.385 1.00 32.13 101 PRO A C 1
ATOM 736 O O . PRO A 1 102 ? -37.587 30.927 -0.248 1.00 31.57 101 PRO A O 1
ATOM 740 N N . PHE A 1 103 ? -38.154 29.205 -1.590 1.00 29.03 102 PHE A N 1
ATOM 741 C CA . PHE A 1 103 ? -38.580 28.348 -0.474 1.00 27.21 102 PHE A CA 1
ATOM 742 C C . PHE A 1 103 ? -37.536 27.283 -0.198 1.00 31.51 102 PHE A C 1
ATOM 743 O O . PHE A 1 103 ? -37.781 26.087 -0.347 1.00 30.71 102 PHE A O 1
ATOM 751 N N . GLY A 1 104 ? -36.364 27.751 0.222 1.00 29.60 103 GLY A N 1
ATOM 752 C CA . GLY A 1 104 ? -35.204 26.924 0.557 1.00 28.28 103 GLY A CA 1
ATOM 753 C C . GLY A 1 104 ? -35.447 25.914 1.653 1.00 31.85 103 GLY A C 1
ATOM 754 O O . GLY A 1 104 ? -34.834 24.844 1.657 1.00 31.20 103 GLY A O 1
ATOM 755 N N . ASN A 1 105 ? -36.405 26.220 2.554 1.00 29.33 104 ASN A N 1
ATOM 756 C CA . ASN A 1 105 ? -36.798 25.332 3.645 1.00 30.15 104 ASN A CA 1
ATOM 757 C C . ASN A 1 105 ? -37.289 23.968 3.152 1.00 34.88 104 ASN A C 1
ATOM 758 O O . ASN A 1 105 ? -37.130 22.976 3.858 1.00 36.28 104 ASN A O 1
ATOM 763 N N . LEU A 1 106 ? -37.856 23.914 1.934 1.00 30.77 105 LEU A N 1
ATOM 764 C CA . LEU A 1 106 ? -38.366 22.672 1.342 1.00 32.10 105 LEU A CA 1
ATOM 765 C C . LEU A 1 106 ? -37.245 21.722 0.891 1.00 39.05 105 LEU A C 1
ATOM 766 O O . LEU A 1 106 ? -37.519 20.557 0.592 1.00 40.97 105 LEU A O 1
ATOM 771 N N . TYR A 1 107 ? -35.986 22.219 0.864 1.00 35.74 106 TYR A N 1
ATOM 772 C CA . TYR A 1 107 ? -34.786 21.491 0.440 1.00 36.29 106 TYR A CA 1
ATOM 773 C C . TYR A 1 107 ? -33.650 21.536 1.467 1.00 41.11 106 TYR A C 1
ATOM 774 O O . TYR A 1 107 ? -32.524 21.136 1.158 1.00 41.45 106 TYR A O 1
ATOM 783 N N . GLY A 1 108 ? -33.946 22.026 2.667 1.00 37.51 107 GLY A N 1
ATOM 784 C CA . GLY A 1 108 ? -32.960 22.146 3.735 1.00 37.07 107 GLY A CA 1
ATOM 785 C C . GLY A 1 108 ? -31.898 23.195 3.466 1.00 39.36 107 GLY A C 1
ATOM 786 O O . GLY A 1 108 ? -30.772 23.085 3.960 1.00 40.98 107 GLY A O 1
ATOM 787 N N . LEU A 1 109 ? -32.237 24.221 2.677 1.00 31.59 108 LEU A N 1
ATOM 788 C CA . LEU A 1 109 ? -31.309 25.312 2.428 1.00 29.62 108 LEU A CA 1
ATOM 789 C C . LEU A 1 109 ? -31.689 26.497 3.323 1.00 32.19 108 LEU A C 1
ATOM 790 O O . LEU A 1 109 ? -32.833 26.962 3.232 1.00 31.91 108 LEU A O 1
ATOM 795 N N . PRO A 1 110 ? -30.742 27.087 4.086 1.00 26.92 109 PRO A N 1
ATOM 796 C CA . PRO A 1 110 ? -31.051 28.326 4.816 1.00 26.01 109 PRO A CA 1
ATOM 797 C C . PRO A 1 110 ? -31.379 29.422 3.808 1.00 28.07 109 PRO A C 1
ATOM 798 O O . PRO A 1 110 ? -30.801 29.453 2.720 1.00 27.53 109 PRO A O 1
ATOM 802 N N . VAL A 1 111 ? -32.289 30.310 4.166 1.00 25.67 110 VAL A N 1
ATOM 803 C CA . VAL A 1 111 ? -32.714 31.393 3.287 1.00 26.14 110 VAL A CA 1
ATOM 804 C C . VAL A 1 111 ? -32.329 32.738 3.900 1.00 29.72 110 VAL A C 1
ATOM 805 O O . VAL A 1 111 ? -32.667 33.018 5.056 1.00 29.41 110 VAL A O 1
ATOM 809 N N . LEU A 1 112 ? -31.631 33.562 3.099 1.00 24.67 111 LEU A N 1
ATOM 810 C CA . LEU A 1 112 ? -31.216 34.910 3.487 1.00 24.58 111 LEU A CA 1
ATOM 811 C C . LEU A 1 112 ? -31.998 35.874 2.608 1.00 28.41 111 LEU A C 1
ATOM 812 O O . LEU A 1 112 ? -31.949 35.755 1.390 1.00 28.25 111 LEU A O 1
ATOM 817 N N . VAL A 1 113 ? -32.745 36.787 3.210 1.00 24.29 112 VAL A N 1
ATOM 818 C CA . VAL A 1 113 ? -33.599 37.708 2.465 1.00 24.55 112 VAL A CA 1
ATOM 819 C C . VAL A 1 113 ? -33.175 39.161 2.656 1.00 27.26 112 VAL A C 1
ATOM 820 O O . VAL A 1 113 ? -33.069 39.644 3.768 1.00 26.67 112 VAL A O 1
ATOM 824 N N . SER A 1 114 ? -32.994 39.861 1.557 1.00 26.24 113 SER A N 1
ATOM 825 C CA . SER A 1 114 ? -32.656 41.279 1.535 1.00 27.65 113 SER A CA 1
ATOM 826 C C . SER A 1 114 ? -33.722 42.086 2.269 1.00 31.70 113 SER A C 1
ATOM 827 O O . SER A 1 114 ? -34.920 41.860 2.073 1.00 30.41 113 SER A O 1
ATOM 830 N N . THR A 1 115 ? -33.276 43.040 3.094 1.00 29.47 114 THR A N 1
ATOM 831 C CA . THR A 1 115 ? -34.154 43.949 3.829 1.00 30.36 114 THR A CA 1
ATOM 832 C C . THR A 1 115 ? -34.998 44.826 2.893 1.00 33.27 114 THR A C 1
ATOM 833 O O . THR A 1 115 ? -36.028 45.325 3.318 1.00 31.41 114 THR A O 1
ATOM 837 N N . LYS A 1 116 ? -34.583 44.993 1.626 1.00 30.81 115 LYS A N 1
ATOM 838 C CA . LYS A 1 116 ? -35.328 45.780 0.628 1.00 32.35 115 LYS A CA 1
ATOM 839 C C . LYS A 1 116 ? -36.650 45.100 0.264 1.00 36.95 115 LYS A C 1
ATOM 840 O O . LYS A 1 116 ? -37.611 45.762 -0.166 1.00 40.86 115 LYS A O 1
ATOM 846 N N . LEU A 1 117 ? -36.704 43.777 0.445 1.00 29.75 116 LEU A N 1
ATOM 847 C CA . LEU A 1 117 ? -37.915 43.014 0.135 1.00 28.96 116 LEU A CA 1
ATOM 848 C C . LEU A 1 117 ? -38.897 42.979 1.301 1.00 33.88 116 LEU A C 1
ATOM 849 O O . LEU A 1 117 ? -40.096 42.875 1.076 1.00 32.73 116 LEU A O 1
ATOM 854 N N . SER A 1 118 ? -38.389 43.035 2.539 1.00 32.76 117 SER A N 1
ATOM 855 C CA . SER A 1 118 ? -39.203 43.002 3.745 1.00 34.04 117 SER A CA 1
ATOM 856 C C . SER A 1 118 ? -40.011 44.295 3.949 1.00 42.19 117 SER A C 1
ATOM 857 O O . SER A 1 118 ? -40.920 44.331 4.775 1.00 43.64 117 SER A O 1
ATOM 860 N N . ALA A 1 119 ? -39.690 45.340 3.174 1.00 41.32 118 ALA A N 1
ATOM 861 C CA . ALA A 1 119 ? -40.372 46.639 3.181 1.00 43.57 118 ALA A CA 1
ATOM 862 C C . ALA A 1 119 ? -41.707 46.602 2.383 1.00 49.23 118 ALA A C 1
ATOM 863 O O . ALA A 1 119 ? -42.572 47.451 2.600 1.00 52.61 118 ALA A O 1
ATOM 865 N N . GLN A 1 120 ? -41.858 45.628 1.460 1.00 41.53 119 GLN A N 1
ATOM 866 C CA . GLN A 1 120 ? -43.018 45.464 0.575 1.00 40.36 119 GLN A CA 1
ATOM 867 C C . GLN A 1 120 ? -44.111 44.596 1.209 1.00 40.47 119 GLN A C 1
ATOM 868 O O . GLN A 1 120 ? -43.800 43.692 1.983 1.00 37.55 119 GLN A O 1
ATOM 874 N N . ASP A 1 121 ? -45.376 44.806 0.810 1.00 38.22 120 ASP A N 1
ATOM 875 C CA . ASP A 1 121 ? -46.504 44.003 1.298 1.00 36.90 120 ASP A CA 1
ATOM 876 C C . ASP A 1 121 ? -46.455 42.583 0.744 1.00 37.40 120 ASP A C 1
ATOM 877 O O . ASP A 1 121 ? -46.796 41.635 1.449 1.00 36.51 120 ASP A O 1
ATOM 882 N N . ASN A 1 122 ? -46.023 42.438 -0.518 1.00 32.34 121 ASN A N 1
ATOM 883 C CA . ASN A 1 122 ? -45.947 41.137 -1.180 1.00 30.52 121 ASN A CA 1
ATOM 884 C C . ASN A 1 122 ? -44.547 40.800 -1.632 1.00 35.55 121 ASN A C 1
ATOM 885 O O . ASN A 1 122 ? -43.678 41.668 -1.733 1.00 36.12 121 ASN A O 1
ATOM 890 N N . ILE A 1 123 ? -44.328 39.512 -1.868 1.00 30.29 122 ILE A N 1
ATOM 891 C CA . ILE A 1 123 ? -43.130 39.002 -2.483 1.00 29.31 122 ILE A CA 1
ATOM 892 C C . ILE A 1 123 ? -43.619 38.412 -3.811 1.00 31.46 122 ILE A C 1
ATOM 893 O O . ILE A 1 123 ? -44.605 37.678 -3.830 1.00 29.49 122 ILE A O 1
ATOM 898 N N . LEU A 1 124 ? -42.953 38.778 -4.906 1.00 28.67 123 LEU A N 1
ATOM 899 C CA . LEU A 1 124 ? -43.261 38.342 -6.262 1.00 27.81 123 LEU A CA 1
ATOM 900 C C . LEU A 1 124 ? -41.964 37.746 -6.824 1.00 32.61 123 LEU A C 1
ATOM 901 O O . LEU A 1 124 ? -40.902 38.353 -6.689 1.00 32.60 123 LEU A O 1
ATOM 906 N N . PHE A 1 125 ? -42.040 36.543 -7.404 1.00 27.32 124 PHE A N 1
ATOM 907 C CA . PHE A 1 125 ? -40.846 35.848 -7.882 1.00 27.40 124 PHE A CA 1
ATOM 908 C C . PHE A 1 125 ? -41.185 34.963 -9.077 1.00 31.60 124 PHE A C 1
ATOM 909 O O . PHE A 1 125 ? -42.335 34.570 -9.236 1.00 29.21 124 PHE A O 1
ATOM 917 N N . ASN A 1 126 ? -40.171 34.606 -9.882 1.00 29.67 125 ASN A N 1
ATOM 918 C CA . ASN A 1 126 ? -40.342 33.672 -10.996 1.00 30.82 125 ASN A CA 1
ATOM 919 C C . ASN A 1 126 ? -40.540 32.284 -10.379 1.00 36.05 125 ASN A C 1
ATOM 920 O O . ASN A 1 126 ? -39.936 31.950 -9.345 1.00 35.45 125 ASN A O 1
ATOM 925 N N . ALA A 1 127 ? -41.393 31.489 -11.011 1.00 33.69 126 ALA A N 1
ATOM 926 C CA . ALA A 1 127 ? -41.704 30.170 -10.490 1.00 34.41 126 ALA A CA 1
ATOM 927 C C . ALA A 1 127 ? -41.621 29.137 -11.578 1.00 38.65 126 ALA A C 1
ATOM 928 O O . ALA A 1 127 ? -42.600 28.890 -12.278 1.00 38.20 126 ALA A O 1
ATOM 930 N N . GLY A 1 128 ? -40.445 28.553 -11.738 1.00 35.64 127 GLY A N 1
ATOM 931 C CA . GLY A 1 128 ? -40.221 27.555 -12.779 1.00 37.27 127 GLY A CA 1
ATOM 932 C C . GLY A 1 128 ? -39.768 28.102 -14.120 1.00 40.28 127 GLY A C 1
ATOM 933 O O . GLY A 1 128 ? -39.097 27.396 -14.872 1.00 41.57 127 GLY A O 1
ATOM 934 N N . SER A 1 129 ? -40.165 29.337 -14.463 1.00 35.65 128 SER A N 1
ATOM 935 C CA . SER A 1 129 ? -39.762 29.998 -15.712 1.00 36.02 128 SER A CA 1
ATOM 936 C C . SER A 1 129 ? -39.866 31.495 -15.534 1.00 39.69 128 SER A C 1
ATOM 937 O O . SER A 1 129 ? -40.436 31.962 -14.551 1.00 38.76 128 SER A O 1
ATOM 940 N N . HIS A 1 130 ? -39.318 32.237 -16.494 1.00 37.14 129 HIS A N 1
ATOM 941 C CA . HIS A 1 130 ? -39.298 33.686 -16.493 1.00 37.66 129 HIS A CA 1
ATOM 942 C C . HIS A 1 130 ? -40.633 34.258 -16.948 1.00 38.64 129 HIS A C 1
ATOM 943 O O . HIS A 1 130 ? -40.878 35.443 -16.732 1.00 39.25 129 HIS A O 1
ATOM 950 N N . SER A 1 131 ? -41.531 33.405 -17.502 1.00 32.68 130 SER A N 1
ATOM 951 C CA . SER A 1 131 ? -42.874 33.819 -17.970 1.00 32.81 130 SER A CA 1
ATOM 952 C C . SER A 1 131 ? -43.975 33.509 -16.937 1.00 34.16 130 SER A C 1
ATOM 953 O O . SER A 1 131 ? -45.112 33.970 -17.077 1.00 33.18 130 SER A O 1
ATOM 956 N N . GLU A 1 132 ? -43.622 32.749 -15.875 1.00 28.58 131 GLU A N 1
ATOM 957 C CA . GLU A 1 132 ? -44.556 32.363 -14.827 1.00 29.20 131 GLU A CA 1
ATOM 958 C C . GLU A 1 132 ? -44.097 32.938 -13.480 1.00 31.97 131 GLU A C 1
ATOM 959 O O . GLU A 1 132 ? -42.970 32.702 -13.059 1.00 30.76 131 GLU A O 1
ATOM 965 N N . LEU A 1 133 ? -44.960 33.739 -12.855 1.00 29.21 132 LEU A N 1
ATOM 966 C CA . LEU A 1 133 ? -44.728 34.420 -11.574 1.00 28.04 132 LEU A CA 1
ATOM 967 C C . LEU A 1 133 ? -45.673 33.978 -10.503 1.00 28.90 132 LEU A C 1
ATOM 968 O O . LEU A 1 133 ? -46.799 33.615 -10.793 1.00 30.48 132 LEU A O 1
ATOM 986 N N . GLN A 1 135 ? -46.986 35.174 -6.455 1.00 26.58 134 GLN A N 1
ATOM 987 C CA . GLN A 1 135 ? -47.051 36.250 -5.475 1.00 27.34 134 GLN A CA 1
ATOM 988 C C . GLN A 1 135 ? -47.810 35.791 -4.256 1.00 29.79 134 GLN A C 1
ATOM 989 O O . GLN A 1 135 ? -48.842 35.161 -4.388 1.00 29.50 134 GLN A O 1
ATOM 995 N N . LEU A 1 136 ? -47.309 36.131 -3.064 1.00 27.84 135 LEU A N 1
ATOM 996 C CA . LEU A 1 136 ? -47.990 35.887 -1.780 1.00 27.73 135 LEU A CA 1
ATOM 997 C C . LEU A 1 136 ? -47.533 37.020 -0.849 1.00 32.80 135 LEU A C 1
ATOM 998 O O . LEU A 1 136 ? -46.560 37.712 -1.176 1.00 31.78 135 LEU A O 1
ATOM 1003 N N . SER A 1 137 ? -48.215 37.246 0.277 1.00 30.48 136 SER A N 1
ATOM 1004 C CA . SER A 1 137 ? -47.792 38.337 1.165 1.00 30.49 136 SER A CA 1
ATOM 1005 C C . SER A 1 137 ? -46.403 38.043 1.732 1.00 32.33 136 SER A C 1
ATOM 1006 O O . SER A 1 137 ? -46.049 36.871 1.915 1.00 29.56 136 SER A O 1
ATOM 1009 N N . PHE A 1 138 ? -45.600 39.092 1.971 1.00 30.44 137 PHE A N 1
ATOM 1010 C CA . PHE A 1 138 ? -44.264 38.896 2.535 1.00 30.29 137 PHE A CA 1
ATOM 1011 C C . PHE A 1 138 ? -44.364 38.274 3.938 1.00 35.00 137 PHE A C 1
ATOM 1012 O O . PHE A 1 138 ? -43.523 37.440 4.308 1.00 31.53 137 PHE A O 1
ATOM 1020 N N . GLY A 1 139 ? -45.407 38.662 4.683 1.00 34.40 138 GLY A N 1
ATOM 1021 C CA . GLY A 1 139 ? -45.681 38.137 6.013 1.00 34.80 138 GLY A CA 1
ATOM 1022 C C . GLY A 1 139 ? -45.867 36.634 6.008 1.00 37.44 138 GLY A C 1
ATOM 1023 O O . GLY A 1 139 ? -45.315 35.957 6.869 1.00 37.03 138 GLY A O 1
ATOM 1024 N N . ASP A 1 140 ? -46.627 36.093 5.018 1.00 32.79 139 ASP A N 1
ATOM 1025 C CA . ASP A 1 140 ? -46.843 34.643 4.875 1.00 31.21 139 ASP A CA 1
ATOM 1026 C C . ASP A 1 140 ? -45.553 33.947 4.511 1.00 35.44 139 ASP A C 1
ATOM 1027 O O . ASP A 1 140 ? -45.219 32.924 5.095 1.00 35.12 139 ASP A O 1
ATOM 1032 N N . PHE A 1 141 ? -44.812 34.521 3.557 1.00 30.53 140 PHE A N 1
ATOM 1033 C CA . PHE A 1 141 ? -43.521 33.998 3.130 1.00 28.25 140 PHE A CA 1
ATOM 1034 C C . PHE A 1 141 ? -42.558 33.922 4.334 1.00 33.00 140 PHE A C 1
ATOM 1035 O O . PHE A 1 141 ? -41.946 32.874 4.574 1.00 32.82 140 PHE A O 1
ATOM 1043 N N . GLU A 1 142 ? -42.410 35.041 5.074 1.00 28.27 141 GLU A N 1
ATOM 1044 C CA . GLU A 1 142 ? -41.486 35.090 6.224 1.00 28.15 141 GLU A CA 1
ATOM 1045 C C . GLU A 1 142 ? -41.863 34.070 7.302 1.00 32.77 141 GLU A C 1
ATOM 1046 O O . GLU A 1 142 ? -40.971 33.413 7.836 1.00 32.17 141 GLU A O 1
ATOM 1052 N N . LYS A 1 143 ? -43.177 33.918 7.594 1.00 29.55 142 LYS A N 1
ATOM 1053 C CA . LYS A 1 143 ? -43.662 32.961 8.612 1.00 31.19 142 LYS A CA 1
ATOM 1054 C C . LYS A 1 143 ? -43.374 31.514 8.211 1.00 34.76 142 LYS A C 1
ATOM 1055 O O . LYS A 1 143 ? -43.025 30.707 9.058 1.00 35.16 142 LYS A O 1
ATOM 1058 N N . LEU A 1 144 ? -43.512 31.197 6.915 1.00 30.33 143 LEU A N 1
ATOM 1059 C CA . LEU A 1 144 ? -43.324 29.849 6.376 1.00 30.43 143 LEU A CA 1
ATOM 1060 C C . LEU A 1 144 ? -41.885 29.425 6.196 1.00 33.74 143 LEU A C 1
ATOM 1061 O O . LEU A 1 144 ? -41.537 28.278 6.463 1.00 34.62 143 LEU A O 1
ATOM 1066 N N . VAL A 1 145 ? -41.067 30.325 5.677 1.00 29.78 144 VAL A N 1
ATOM 1067 C CA . VAL A 1 145 ? -39.665 30.098 5.350 1.00 28.36 144 VAL A CA 1
ATOM 1068 C C . VAL A 1 145 ? -38.722 30.386 6.542 1.00 33.69 144 VAL A C 1
ATOM 1069 O O . VAL A 1 145 ? -37.660 29.766 6.649 1.00 33.19 144 VAL A O 1
ATOM 1073 N N . LYS A 1 146 ? -39.092 31.327 7.420 1.00 31.99 145 LYS A N 1
ATOM 1074 C CA . LYS A 1 146 ? -38.233 31.728 8.567 1.00 30.47 145 LYS A CA 1
ATOM 1075 C C . LYS A 1 146 ? -36.856 32.153 8.057 1.00 34.75 145 LYS A C 1
ATOM 1076 O O . LYS A 1 146 ? -35.823 31.587 8.443 1.00 33.53 145 LYS A O 1
ATOM 1082 N N . PRO A 1 147 ? -36.794 33.099 7.085 1.00 30.26 146 PRO A N 1
ATOM 1083 C CA . PRO A 1 147 ? -35.473 33.491 6.602 1.00 27.96 146 PRO A CA 1
ATOM 1084 C C . PRO A 1 147 ? -34.747 34.392 7.603 1.00 30.05 146 PRO A C 1
ATOM 1085 O O . PRO A 1 147 ? -35.350 34.914 8.533 1.00 27.18 146 PRO A O 1
ATOM 1089 N N . THR A 1 148 ? -33.461 34.607 7.369 1.00 26.47 147 THR A N 1
ATOM 1090 C CA . THR A 1 148 ? -32.686 35.561 8.128 1.00 26.28 147 THR A CA 1
ATOM 1091 C C . THR A 1 148 ? -32.698 36.794 7.238 1.00 31.01 147 THR A C 1
ATOM 1092 O O . THR A 1 148 ? -32.341 36.708 6.047 1.00 29.52 147 THR A O 1
ATOM 1096 N N . LEU A 1 149 ? -33.135 37.931 7.794 1.00 29.22 148 LEU A N 1
ATOM 1097 C CA . LEU A 1 149 ? -33.180 39.203 7.063 1.00 29.53 148 LEU A CA 1
ATOM 1098 C C . LEU A 1 149 ? -31.793 39.842 7.070 1.00 33.02 148 LEU A C 1
ATOM 1099 O O . LEU A 1 149 ? -31.172 39.909 8.110 1.00 34.85 148 LEU A O 1
ATOM 1104 N N . VAL A 1 150 ? -31.266 40.204 5.901 1.00 30.10 149 VAL A N 1
ATOM 1105 C CA . VAL A 1 150 ? -29.898 40.714 5.739 1.00 28.58 149 VAL A CA 1
ATOM 1106 C C . VAL A 1 150 ? -29.853 42.013 4.950 1.00 31.62 149 VAL A C 1
ATOM 1107 O O . VAL A 1 150 ? -30.679 42.215 4.082 1.00 31.09 149 VAL A O 1
ATOM 1111 N N . THR A 1 151 ? -28.894 42.883 5.253 1.00 30.33 150 THR A N 1
ATOM 1112 C CA . THR A 1 151 ? -28.666 44.126 4.519 1.00 31.94 150 THR A CA 1
ATOM 1113 C C . THR A 1 151 ? -27.649 43.792 3.396 1.00 37.63 150 THR A C 1
ATOM 1114 O O . THR A 1 151 ? -26.556 43.298 3.680 1.00 36.58 150 THR A O 1
ATOM 1118 N N . LEU A 1 152 ? -28.032 44.042 2.138 1.00 34.54 151 LEU A N 1
ATOM 1119 C CA . LEU A 1 152 ? -27.209 43.785 0.952 1.00 39.02 151 LEU A CA 1
ATOM 1120 C C . LEU A 1 152 ? -27.143 45.051 0.079 1.00 64.93 151 LEU A C 1
ATOM 1121 O O . LEU A 1 152 ? -28.211 45.645 -0.222 1.00 72.55 151 LEU A O 1
ATOM 1131 N N . PRO B 1 3 ? -63.577 24.643 -23.126 1.00 63.89 2 PRO B N 1
ATOM 1132 C CA . PRO B 1 3 ? -63.499 26.033 -23.620 1.00 61.52 2 PRO B CA 1
ATOM 1133 C C . PRO B 1 3 ? -62.187 26.769 -23.338 1.00 60.34 2 PRO B C 1
ATOM 1134 O O . PRO B 1 3 ? -61.759 27.524 -24.207 1.00 60.49 2 PRO B O 1
ATOM 1138 N N . VAL B 1 4 ? -61.544 26.540 -22.161 1.00 51.05 3 VAL B N 1
ATOM 1139 C CA . VAL B 1 4 ? -60.291 27.207 -21.778 1.00 48.15 3 VAL B CA 1
ATOM 1140 C C . VAL B 1 4 ? -59.098 26.840 -22.675 1.00 50.42 3 VAL B C 1
ATOM 1141 O O . VAL B 1 4 ? -58.408 27.745 -23.155 1.00 48.89 3 VAL B O 1
ATOM 1145 N N . LYS B 1 5 ? -58.868 25.524 -22.901 1.00 46.68 4 LYS B N 1
ATOM 1146 C CA . LYS B 1 5 ? -57.799 25.014 -23.767 1.00 47.70 4 LYS B CA 1
ATOM 1147 C C . LYS B 1 5 ? -58.029 25.504 -25.199 1.00 49.18 4 LYS B C 1
ATOM 1148 O O . LYS B 1 5 ? -57.081 25.952 -25.849 1.00 50.65 4 LYS B O 1
ATOM 1150 N N . LYS B 1 6 ? -59.302 25.461 -25.658 1.00 42.96 5 LYS B N 1
ATOM 1151 C CA . LYS B 1 6 ? -59.740 25.948 -26.971 1.00 42.29 5 LYS B CA 1
ATOM 1152 C C . LYS B 1 6 ? -59.455 27.447 -27.061 1.00 42.20 5 LYS B C 1
ATOM 1153 O O . LYS B 1 6 ? -58.921 27.883 -28.060 1.00 42.04 5 LYS B O 1
ATOM 1155 N N . LEU B 1 7 ? -59.778 28.215 -25.995 1.00 34.83 6 LEU B N 1
ATOM 1156 C CA . LEU B 1 7 ? -59.550 29.660 -25.934 1.00 31.28 6 LEU B CA 1
ATOM 1157 C C . LEU B 1 7 ? -58.060 29.989 -26.045 1.00 32.80 6 LEU B C 1
ATOM 1158 O O . LEU B 1 7 ? -57.685 30.884 -26.799 1.00 31.98 6 LEU B O 1
ATOM 1163 N N . LYS B 1 8 ? -57.233 29.320 -25.263 1.00 28.73 7 LYS B N 1
ATOM 1164 C CA . LYS B 1 8 ? -55.794 29.565 -25.291 1.00 29.73 7 LYS B CA 1
ATOM 1165 C C . LYS B 1 8 ? -55.183 29.251 -26.663 1.00 33.91 7 LYS B C 1
ATOM 1166 O O . LYS B 1 8 ? -54.398 30.040 -27.177 1.00 33.35 7 LYS B O 1
ATOM 1172 N N . GLN B 1 9 ? -55.622 28.144 -27.289 1.00 32.73 8 GLN B N 1
ATOM 1173 C CA . GLN B 1 9 ? -55.206 27.731 -28.635 1.00 33.60 8 GLN B CA 1
ATOM 1174 C C . GLN B 1 9 ? -55.641 28.807 -29.647 1.00 34.03 8 GLN B C 1
ATOM 1175 O O . GLN B 1 9 ? -54.870 29.121 -30.550 1.00 34.71 8 GLN B O 1
ATOM 1181 N N . PHE B 1 10 ? -56.842 29.383 -29.468 1.00 26.18 9 PHE B N 1
ATOM 1182 C CA . PHE B 1 10 ? -57.391 30.430 -30.338 1.00 26.26 9 PHE B CA 1
ATOM 1183 C C . PHE B 1 10 ? -56.551 31.706 -30.253 1.00 29.22 9 PHE B C 1
ATOM 1184 O O . PHE B 1 10 ? -56.153 32.251 -31.285 1.00 27.19 9 PHE B O 1
ATOM 1192 N N . LEU B 1 11 ? -56.299 32.178 -29.020 1.00 25.00 10 LEU B N 1
ATOM 1193 C CA . LEU B 1 11 ? -55.522 33.386 -28.742 1.00 24.36 10 LEU B CA 1
ATOM 1194 C C . LEU B 1 11 ? -54.053 33.268 -29.140 1.00 28.61 10 LEU B C 1
ATOM 1195 O O . LEU B 1 11 ? -53.480 34.248 -29.628 1.00 27.76 10 LEU B O 1
ATOM 1200 N N . ASP B 1 12 ? -53.446 32.072 -28.948 1.00 25.77 11 ASP B N 1
ATOM 1201 C CA . ASP B 1 12 ? -52.058 31.818 -29.333 1.00 26.83 11 ASP B CA 1
ATOM 1202 C C . ASP B 1 12 ? -51.935 31.879 -30.858 1.00 30.91 11 ASP B C 1
ATOM 1203 O O . ASP B 1 12 ? -51.012 32.524 -31.364 1.00 30.20 11 ASP B O 1
ATOM 1208 N N . SER B 1 13 ? -52.889 31.246 -31.579 1.00 28.36 12 SER B N 1
ATOM 1209 C CA A SER B 1 13 ? -52.888 31.249 -33.037 0.50 29.00 12 SER B CA 1
ATOM 1210 C CA B SER B 1 13 ? -52.980 31.231 -33.037 0.50 28.13 12 SER B CA 1
ATOM 1211 C C . SER B 1 13 ? -52.970 32.674 -33.598 1.00 31.84 12 SER B C 1
ATOM 1212 O O . SER B 1 13 ? -52.370 32.944 -34.646 1.00 30.07 12 SER B O 1
ATOM 1217 N N . HIS B 1 14 ? -53.614 33.592 -32.859 1.00 27.05 13 HIS B N 1
ATOM 1218 C CA . HIS B 1 14 ? -53.740 35.011 -33.182 1.00 27.54 13 HIS B CA 1
ATOM 1219 C C . HIS B 1 14 ? -52.585 35.881 -32.595 1.00 32.15 13 HIS B C 1
ATOM 1220 O O . HIS B 1 14 ? -52.602 37.101 -32.745 1.00 32.57 13 HIS B O 1
ATOM 1227 N N . LYS B 1 15 ? -51.603 35.253 -31.934 1.00 27.79 14 LYS B N 1
ATOM 1228 C CA . LYS B 1 15 ? -50.415 35.905 -31.326 1.00 27.35 14 LYS B CA 1
ATOM 1229 C C . LYS B 1 15 ? -50.848 36.973 -30.312 1.00 30.47 14 LYS B C 1
ATOM 1230 O O . LYS B 1 15 ? -50.332 38.099 -30.291 1.00 29.83 14 LYS B O 1
ATOM 1236 N N . ILE B 1 16 ? -51.825 36.608 -29.462 1.00 25.81 15 ILE B N 1
ATOM 1237 C CA . ILE B 1 16 ? -52.339 37.541 -28.479 1.00 24.04 15 ILE B CA 1
ATOM 1238 C C . ILE B 1 16 ? -51.538 37.485 -27.188 1.00 30.43 15 ILE B C 1
ATOM 1239 O O . ILE B 1 16 ? -51.207 36.399 -26.700 1.00 29.69 15 ILE B O 1
ATOM 1244 N N . LYS B 1 17 ? -51.258 38.676 -26.640 1.00 27.66 16 LYS B N 1
ATOM 1245 C CA . LYS B 1 17 ? -50.626 38.863 -25.338 1.00 27.60 16 LYS B CA 1
ATOM 1246 C C . LYS B 1 17 ? -51.763 38.850 -24.329 1.00 32.19 16 LYS B C 1
ATOM 1247 O O . LYS B 1 17 ? -52.644 39.727 -24.366 1.00 32.69 16 LYS B O 1
ATOM 1253 N N . TYR B 1 18 ? -51.822 37.793 -23.510 1.00 28.00 17 TYR B N 1
ATOM 1254 C CA . TYR B 1 18 ? -52.831 37.657 -22.448 1.00 26.48 17 TYR B CA 1
ATOM 1255 C C . TYR B 1 18 ? -52.167 37.072 -21.208 1.00 31.54 17 TYR B C 1
ATOM 1256 O O . TYR B 1 18 ? -51.127 36.411 -21.330 1.00 31.62 17 TYR B O 1
ATOM 1265 N N . LEU B 1 19 ? -52.748 37.338 -20.010 1.00 29.68 18 LEU B N 1
ATOM 1266 C CA . LEU B 1 19 ? -52.228 36.828 -18.731 1.00 29.39 18 LEU B CA 1
ATOM 1267 C C . LEU B 1 19 ? -53.222 35.831 -18.214 1.00 31.05 18 LEU B C 1
ATOM 1268 O O . LEU B 1 19 ? -54.418 36.031 -18.420 1.00 29.11 18 LEU B O 1
ATOM 1273 N N . SER B 1 20 ? -52.755 34.773 -17.533 1.00 28.85 19 SER B N 1
ATOM 1274 C CA . SER B 1 20 ? -53.627 33.805 -16.851 1.00 28.39 19 SER B CA 1
ATOM 1275 C C . SER B 1 20 ? -53.299 33.955 -15.381 1.00 31.48 19 SER B C 1
ATOM 1276 O O . SER B 1 20 ? -52.135 33.764 -14.992 1.00 32.26 19 SER B O 1
ATOM 1279 N N . ILE B 1 21 ? -54.309 34.358 -14.564 1.00 28.15 20 ILE B N 1
ATOM 1280 C CA . ILE B 1 21 ? -54.114 34.572 -13.135 1.00 28.44 20 ILE B CA 1
ATOM 1281 C C . ILE B 1 21 ? -54.844 33.489 -12.393 1.00 31.76 20 ILE B C 1
ATOM 1282 O O . ILE B 1 21 ? -56.071 33.442 -12.438 1.00 31.37 20 ILE B O 1
ATOM 1287 N N . ALA B 1 22 ? -54.094 32.591 -11.740 1.00 28.50 21 ALA B N 1
ATOM 1288 C CA . ALA B 1 22 ? -54.669 31.480 -10.988 1.00 28.04 21 ALA B CA 1
ATOM 1289 C C . ALA B 1 22 ? -54.517 31.770 -9.498 1.00 31.99 21 ALA B C 1
ATOM 1290 O O . ALA B 1 22 ? -53.418 32.065 -9.039 1.00 32.39 21 ALA B O 1
ATOM 1292 N N . HIS B 1 23 ? -55.634 31.783 -8.773 1.00 29.26 22 HIS B N 1
ATOM 1293 C CA . HIS B 1 23 ? -55.678 32.034 -7.340 1.00 30.54 22 HIS B CA 1
ATOM 1294 C C . HIS B 1 23 ? -55.646 30.690 -6.626 1.00 34.41 22 HIS B C 1
ATOM 1295 O O . HIS B 1 23 ? -56.333 29.733 -7.043 1.00 34.01 22 HIS B O 1
ATOM 1302 N N . SER B 1 24 ? -54.881 30.617 -5.545 1.00 29.73 23 SER B N 1
ATOM 1303 C CA . SER B 1 24 ? -54.774 29.403 -4.757 1.00 30.02 23 SER B CA 1
ATOM 1304 C C . SER B 1 24 ? -56.145 28.984 -4.203 1.00 34.57 23 SER B C 1
ATOM 1305 O O . SER B 1 24 ? -56.997 29.868 -4.024 1.00 34.84 23 SER B O 1
ATOM 1308 N N . PRO B 1 25 ? -56.384 27.680 -3.886 1.00 31.66 24 PRO B N 1
ATOM 1309 C CA . PRO B 1 25 ? -57.687 27.285 -3.311 1.00 32.83 24 PRO B CA 1
ATOM 1310 C C . PRO B 1 25 ? -58.092 27.991 -2.020 1.00 37.25 24 PRO B C 1
ATOM 1311 O O . PRO B 1 25 ? -59.277 27.955 -1.696 1.00 37.72 24 PRO B O 1
ATOM 1315 N N . ALA B 1 26 ? -57.135 28.624 -1.267 1.00 34.42 25 ALA B N 1
ATOM 1316 C CA . ALA B 1 26 ? -57.490 29.350 -0.033 1.00 34.72 25 ALA B CA 1
ATOM 1317 C C . ALA B 1 26 ? -58.338 30.604 -0.304 1.00 37.12 25 ALA B C 1
ATOM 1318 O O . ALA B 1 26 ? -58.982 31.120 0.601 1.00 37.35 25 ALA B O 1
ATOM 1320 N N . TYR B 1 27 ? -58.342 31.090 -1.561 1.00 32.37 26 TYR B N 1
ATOM 1321 C CA . TYR B 1 27 ? -59.113 32.255 -1.971 1.00 31.94 26 TYR B CA 1
ATOM 1322 C C . TYR B 1 27 ? -60.564 31.856 -2.227 1.00 37.02 26 TYR B C 1
ATOM 1323 O O . TYR B 1 27 ? -60.813 30.890 -2.958 1.00 37.39 26 TYR B O 1
ATOM 1332 N N . THR B 1 28 ? -61.522 32.631 -1.714 1.00 34.26 27 THR B N 1
ATOM 1333 C CA . THR B 1 28 ? -62.948 32.397 -2.026 1.00 33.72 27 THR B CA 1
ATOM 1334 C C . THR B 1 28 ? -63.232 33.232 -3.284 1.00 37.04 27 THR B C 1
ATOM 1335 O O . THR B 1 28 ? -62.440 34.121 -3.590 1.00 35.98 27 THR B O 1
ATOM 1339 N N . ALA B 1 29 ? -64.375 32.996 -3.979 1.00 35.39 28 ALA B N 1
ATOM 1340 C CA . ALA B 1 29 ? -64.788 33.759 -5.167 1.00 33.64 28 ALA B CA 1
ATOM 1341 C C . ALA B 1 29 ? -64.989 35.233 -4.790 1.00 34.96 28 ALA B C 1
ATOM 1342 O O . ALA B 1 29 ? -64.583 36.112 -5.538 1.00 32.76 28 ALA B O 1
ATOM 1344 N N . GLN B 1 30 ? -65.578 35.498 -3.609 1.00 31.93 29 GLN B N 1
ATOM 1345 C CA . GLN B 1 30 ? -65.777 36.843 -3.079 1.00 32.55 29 GLN B CA 1
ATOM 1346 C C . GLN B 1 30 ? -64.460 37.617 -2.838 1.00 34.46 29 GLN B C 1
ATOM 1347 O O . GLN B 1 30 ? -64.377 38.798 -3.181 1.00 33.53 29 GLN B O 1
ATOM 1353 N N . GLU B 1 31 ? -63.451 36.954 -2.249 1.00 31.53 30 GLU B N 1
ATOM 1354 C CA . GLU B 1 31 ? -62.124 37.538 -2.014 1.00 31.88 30 GLU B CA 1
ATOM 1355 C C . GLU B 1 31 ? -61.480 37.924 -3.355 1.00 34.87 30 GLU B C 1
ATOM 1356 O O . GLU B 1 31 ? -60.868 38.988 -3.450 1.00 35.79 30 GLU B O 1
ATOM 1362 N N . ILE B 1 32 ? -61.663 37.087 -4.396 1.00 29.79 31 ILE B N 1
ATOM 1363 C CA . ILE B 1 32 ? -61.148 37.326 -5.755 1.00 28.18 31 ILE B CA 1
ATOM 1364 C C . ILE B 1 32 ? -61.798 38.570 -6.374 1.00 32.84 31 ILE B C 1
ATOM 1365 O O . ILE B 1 32 ? -61.091 39.445 -6.863 1.00 33.20 31 ILE B O 1
ATOM 1370 N N . ALA B 1 33 ? -63.130 38.667 -6.315 1.00 29.79 32 ALA B N 1
ATOM 1371 C CA . ALA B 1 33 ? -63.870 39.811 -6.827 1.00 30.44 32 ALA B CA 1
ATOM 1372 C C . ALA B 1 33 ? -63.476 41.069 -6.039 1.00 33.55 32 ALA B C 1
ATOM 1373 O O . ALA B 1 33 ? -63.249 42.105 -6.655 1.00 33.66 32 ALA B O 1
ATOM 1375 N N . ALA B 1 34 ? -63.346 40.967 -4.700 1.00 30.07 33 ALA B N 1
ATOM 1376 C CA . ALA B 1 34 ? -62.924 42.086 -3.849 1.00 31.68 33 ALA B CA 1
ATOM 1377 C C . ALA B 1 34 ? -61.496 42.567 -4.199 1.00 36.87 33 ALA B C 1
ATOM 1378 O O . ALA B 1 34 ? -61.258 43.774 -4.268 1.00 37.03 33 ALA B O 1
ATOM 1380 N N . SER B 1 35 ? -60.560 41.628 -4.433 1.00 33.65 34 SER B N 1
ATOM 1381 C CA . SER B 1 35 ? -59.171 41.942 -4.794 1.00 33.92 34 SER B CA 1
ATOM 1382 C C . SER B 1 35 ? -59.122 42.710 -6.132 1.00 37.41 34 SER B C 1
ATOM 1383 O O . SER B 1 35 ? -58.465 43.747 -6.210 1.00 38.89 34 SER B O 1
ATOM 1386 N N . ALA B 1 36 ? -59.843 42.232 -7.153 1.00 32.58 35 ALA B N 1
ATOM 1387 C CA . ALA B 1 36 ? -59.922 42.889 -8.466 1.00 31.44 35 ALA B CA 1
ATOM 1388 C C . ALA B 1 36 ? -60.442 44.327 -8.294 1.00 36.65 35 ALA B C 1
ATOM 1389 O O . ALA B 1 36 ? -59.770 45.264 -8.713 1.00 39.20 35 ALA B O 1
ATOM 1391 N N . HIS B 1 37 ? -61.550 44.506 -7.574 1.00 31.90 36 HIS B N 1
ATOM 1392 C CA . HIS B 1 37 ? -62.119 45.828 -7.275 1.00 31.80 36 HIS B CA 1
ATOM 1393 C C . HIS B 1 37 ? -61.103 46.760 -6.564 1.00 37.02 36 HIS B C 1
ATOM 1394 O O . HIS B 1 37 ? -60.920 47.894 -7.006 1.00 37.05 36 HIS B O 1
ATOM 1401 N N . VAL B 1 38 ? -60.493 46.296 -5.445 1.00 34.07 37 VAL B N 1
ATOM 1402 C CA . VAL B 1 38 ? -59.510 47.059 -4.676 1.00 35.25 37 VAL B CA 1
ATOM 1403 C C . VAL B 1 38 ? -58.346 47.491 -5.594 1.00 40.42 37 VAL B C 1
ATOM 1404 O O . VAL B 1 38 ? -57.941 48.650 -5.548 1.00 39.69 37 VAL B O 1
ATOM 1408 N N . SER B 1 39 ? -57.898 46.589 -6.488 1.00 38.97 38 SER B N 1
ATOM 1409 C CA . SER B 1 39 ? -56.841 46.824 -7.501 1.00 40.81 38 SER B CA 1
ATOM 1410 C C . SER B 1 39 ? -57.211 47.878 -8.579 1.00 44.00 38 SER B C 1
ATOM 1411 O O . SER B 1 39 ? -56.329 48.313 -9.314 1.00 43.31 38 SER B O 1
ATOM 1414 N N . GLY B 1 40 ? -58.491 48.239 -8.693 1.00 39.22 39 GLY B N 1
ATOM 1415 C CA . GLY B 1 40 ? -58.934 49.206 -9.694 1.00 39.27 39 GLY B CA 1
ATOM 1416 C C . GLY B 1 40 ? -59.290 48.549 -11.012 1.00 41.35 39 GLY B C 1
ATOM 1417 O O . GLY B 1 40 ? -59.355 49.208 -12.054 1.00 38.51 39 GLY B O 1
ATOM 1418 N N . LYS B 1 41 ? -59.526 47.231 -10.959 1.00 39.36 40 LYS B N 1
ATOM 1419 C CA . LYS B 1 41 ? -59.862 46.400 -12.104 1.00 38.77 40 LYS B CA 1
ATOM 1420 C C . LYS B 1 41 ? -61.342 46.051 -12.080 1.00 43.45 40 LYS B C 1
ATOM 1421 O O . LYS B 1 41 ? -61.946 45.926 -11.015 1.00 44.12 40 LYS B O 1
ATOM 1427 N N . GLN B 1 42 ? -61.921 45.912 -13.266 1.00 39.24 41 GLN B N 1
ATOM 1428 C CA . GLN B 1 42 ? -63.305 45.517 -13.425 1.00 38.32 41 GLN B CA 1
ATOM 1429 C C . GLN B 1 42 ? -63.251 44.049 -13.841 1.00 40.59 41 GLN B C 1
ATOM 1430 O O . GLN B 1 42 ? -62.563 43.696 -14.805 1.00 40.65 41 GLN B O 1
ATOM 1436 N N . LEU B 1 43 ? -63.879 43.188 -13.055 1.00 34.47 42 LEU B N 1
ATOM 1437 C CA . LEU B 1 43 ? -63.998 41.782 -13.405 1.00 32.12 42 LEU B CA 1
ATOM 1438 C C . LEU B 1 43 ? -65.318 41.698 -14.211 1.00 34.70 42 LEU B C 1
ATOM 1439 O O . LEU B 1 43 ? -66.354 42.204 -13.774 1.00 33.25 42 LEU B O 1
ATOM 1444 N N . ALA B 1 44 ? -65.226 41.143 -15.414 1.00 29.32 43 ALA B N 1
ATOM 1445 C CA . ALA B 1 44 ? -66.327 40.976 -16.338 1.00 29.64 43 ALA B CA 1
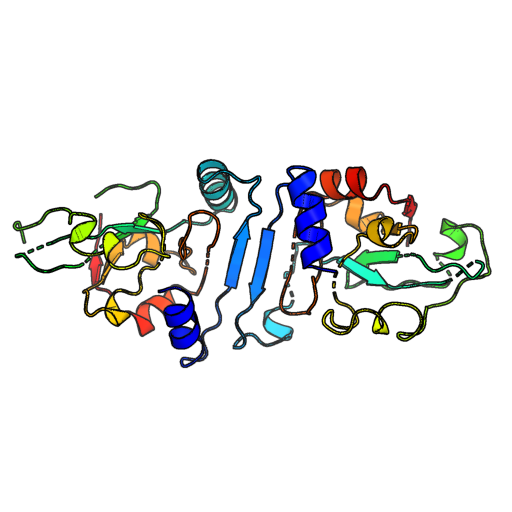ATOM 1446 C C . ALA B 1 44 ? -66.902 39.582 -16.149 1.00 34.35 43 ALA B C 1
ATOM 1447 O O . ALA B 1 44 ? -66.151 38.642 -15.864 1.00 34.97 43 ALA B O 1
ATOM 1449 N N . LYS B 1 45 ? -68.232 39.454 -16.280 1.00 28.34 44 LYS B N 1
ATOM 1450 C CA . LYS B 1 45 ? -68.919 38.173 -16.201 1.00 28.02 44 LYS B CA 1
ATOM 1451 C C . LYS B 1 45 ? -69.764 37.980 -17.463 1.00 31.49 44 LYS B C 1
ATOM 1452 O O . LYS B 1 45 ? -70.185 38.962 -18.070 1.00 30.19 44 LYS B O 1
ATOM 1458 N N . THR B 1 46 ? -70.016 36.721 -17.839 1.00 29.24 45 THR B N 1
ATOM 1459 C CA . THR B 1 46 ? -70.813 36.376 -19.014 1.00 30.11 45 THR B CA 1
ATOM 1460 C C . THR B 1 46 ? -72.109 35.750 -18.602 1.00 34.04 45 THR B C 1
ATOM 1461 O O . THR B 1 46 ? -72.121 34.842 -17.772 1.00 32.95 45 THR B O 1
ATOM 1465 N N . VAL B 1 47 ? -73.212 36.237 -19.189 1.00 29.84 46 VAL B N 1
ATOM 1466 C CA . VAL B 1 47 ? -74.539 35.722 -18.932 1.00 30.48 46 VAL B CA 1
ATOM 1467 C C . VAL B 1 47 ? -75.077 35.252 -20.282 1.00 36.81 46 VAL B C 1
ATOM 1468 O O . VAL B 1 47 ? -74.962 35.979 -21.262 1.00 38.14 46 VAL B O 1
ATOM 1472 N N . ILE B 1 48 ? -75.650 34.049 -20.341 1.00 33.67 47 ILE B N 1
ATOM 1473 C CA . ILE B 1 48 ? -76.258 33.513 -21.557 1.00 34.23 47 ILE B CA 1
ATOM 1474 C C . ILE B 1 48 ? -77.728 33.926 -21.631 1.00 41.45 47 ILE B C 1
ATOM 1475 O O . ILE B 1 48 ? -78.499 33.692 -20.694 1.00 42.16 47 ILE B O 1
ATOM 1480 N N . ILE B 1 49 ? -78.108 34.576 -22.744 1.00 39.09 48 ILE B N 1
ATOM 1481 C CA . ILE B 1 49 ? -79.486 35.015 -22.958 1.00 40.38 48 ILE B CA 1
ATOM 1482 C C . ILE B 1 49 ? -80.029 34.369 -24.230 1.00 46.32 48 ILE B C 1
ATOM 1483 O O . ILE B 1 49 ? -79.272 33.783 -25.000 1.00 44.96 48 ILE B O 1
ATOM 1488 N N . LYS B 1 50 ? -81.330 34.504 -24.452 1.00 46.24 49 LYS B N 1
ATOM 1489 C CA . LYS B 1 50 ? -82.009 34.110 -25.672 1.00 49.03 49 LYS B CA 1
ATOM 1490 C C . LYS B 1 50 ? -82.610 35.407 -26.204 1.00 55.45 49 LYS B C 1
ATOM 1491 O O . LYS B 1 50 ? -83.385 36.073 -25.519 1.00 57.09 49 LYS B O 1
ATOM 1505 N N . ASP B 1 52 ? -84.685 36.814 -29.270 1.00 65.87 51 ASP B N 1
ATOM 1506 C CA . ASP B 1 52 ? -85.602 36.391 -30.342 1.00 69.84 51 ASP B CA 1
ATOM 1507 C C . ASP B 1 52 ? -85.515 34.846 -30.561 1.00 73.07 51 ASP B C 1
ATOM 1508 O O . ASP B 1 52 ? -85.577 34.356 -31.690 1.00 73.58 51 ASP B O 1
ATOM 1513 N N . GLY B 1 53 ? -85.339 34.114 -29.456 1.00 67.26 52 GLY B N 1
ATOM 1514 C CA . GLY B 1 53 ? -85.199 32.660 -29.455 1.00 66.91 52 GLY B CA 1
ATOM 1515 C C . GLY B 1 53 ? -83.807 32.128 -29.781 1.00 68.43 52 GLY B C 1
ATOM 1516 O O . GLY B 1 53 ? -83.595 30.912 -29.758 1.00 67.86 52 GLY B O 1
ATOM 1517 N N . ARG B 1 54 ? -82.836 33.011 -30.084 1.00 63.71 53 ARG B N 1
ATOM 1518 C CA . ARG B 1 54 ? -81.465 32.565 -30.389 1.00 61.57 53 ARG B CA 1
ATOM 1519 C C . ARG B 1 54 ? -80.463 32.890 -29.267 1.00 59.18 53 ARG B C 1
ATOM 1520 O O . ARG B 1 54 ? -80.510 33.993 -28.721 1.00 56.71 53 ARG B O 1
ATOM 1528 N N . LEU B 1 55 ? -79.563 31.926 -28.931 1.00 54.04 54 LEU B N 1
ATOM 1529 C CA . LEU B 1 55 ? -78.533 32.036 -27.869 1.00 50.15 54 LEU B CA 1
ATOM 1530 C C . LEU B 1 55 ? -77.524 33.131 -28.149 1.00 50.11 54 LEU B C 1
ATOM 1531 O O . LEU B 1 55 ? -76.996 33.220 -29.254 1.00 49.94 54 LEU B O 1
ATOM 1536 N N . ALA B 1 56 ? -77.246 33.957 -27.128 1.00 44.34 55 ALA B N 1
ATOM 1537 C CA . ALA B 1 56 ? -76.293 35.060 -27.205 1.00 41.71 55 ALA B CA 1
ATOM 1538 C C . ALA B 1 56 ? -75.610 35.251 -25.863 1.00 41.06 55 ALA B C 1
ATOM 1539 O O . ALA B 1 56 ? -76.082 34.724 -24.859 1.00 42.00 55 ALA B O 1
ATOM 1549 N N . VAL B 1 58 ? -74.060 38.070 -23.006 1.00 31.53 57 VAL B N 1
ATOM 1550 C CA . VAL B 1 58 ? -74.046 39.444 -22.521 1.00 31.57 57 VAL B CA 1
ATOM 1551 C C . VAL B 1 58 ? -72.852 39.497 -21.571 1.00 34.29 57 VAL B C 1
ATOM 1552 O O . VAL B 1 58 ? -72.753 38.668 -20.666 1.00 34.61 57 VAL B O 1
ATOM 1556 N N . VAL B 1 59 ? -71.918 40.409 -21.828 1.00 28.15 58 VAL B N 1
ATOM 1557 C CA . VAL B 1 59 ? -70.710 40.559 -21.034 1.00 26.57 58 VAL B CA 1
ATOM 1558 C C . VAL B 1 59 ? -70.789 41.895 -20.333 1.00 31.77 58 VAL B C 1
ATOM 1559 O O . VAL B 1 59 ? -70.954 42.933 -20.978 1.00 32.41 58 VAL B O 1
ATOM 1563 N N . LEU B 1 60 ? -70.724 41.857 -19.005 1.00 28.16 59 LEU B N 1
ATOM 1564 C CA . LEU B 1 60 ? -70.878 43.052 -18.182 1.00 28.96 59 LEU B CA 1
ATOM 1565 C C . LEU B 1 60 ? -70.082 42.959 -16.906 1.00 31.33 59 LEU B C 1
ATOM 1566 O O . LEU B 1 60 ? -69.660 41.850 -16.554 1.00 30.55 59 LEU B O 1
ATOM 1571 N N . PRO B 1 61 ? -69.864 44.090 -16.178 1.00 28.25 60 PRO B N 1
ATOM 1572 C CA . PRO B 1 61 ? -69.174 43.992 -14.875 1.00 27.15 60 PRO B CA 1
ATOM 1573 C C . PRO B 1 61 ? -69.890 42.996 -13.942 1.00 31.63 60 PRO B C 1
ATOM 1574 O O . PRO B 1 61 ? -71.130 42.942 -13.913 1.00 32.42 60 PRO B O 1
ATOM 1578 N N . ALA B 1 62 ? -69.102 42.185 -13.213 1.00 31.24 61 ALA B N 1
ATOM 1579 C CA . ALA B 1 62 ? -69.555 41.148 -12.268 1.00 33.30 61 ALA B CA 1
ATOM 1580 C C . ALA B 1 62 ? -70.471 41.686 -11.161 1.00 41.68 61 ALA B C 1
ATOM 1581 O O . ALA B 1 62 ? -71.368 40.974 -10.706 1.00 42.89 61 ALA B O 1
ATOM 1583 N N . SER B 1 63 ? -70.277 42.964 -10.783 1.00 41.09 62 SER B N 1
ATOM 1584 C CA . SER B 1 63 ? -71.063 43.692 -9.780 1.00 42.92 62 SER B CA 1
ATOM 1585 C C . SER B 1 63 ? -72.389 44.248 -10.353 1.00 50.35 62 SER B C 1
ATOM 1586 O O . SER B 1 63 ? -73.216 44.744 -9.594 1.00 51.12 62 SER B O 1
ATOM 1589 N N . ASP B 1 64 ? -72.570 44.206 -11.686 1.00 48.44 63 ASP B N 1
ATOM 1590 C CA . ASP B 1 64 ? -73.779 44.701 -12.338 1.00 49.72 63 ASP B CA 1
ATOM 1591 C C . ASP B 1 64 ? -74.733 43.566 -12.711 1.00 57.51 63 ASP B C 1
ATOM 1592 O O . ASP B 1 64 ? -74.355 42.396 -12.658 1.00 55.78 63 ASP B O 1
ATOM 1597 N N . HIS B 1 65 ? -75.986 43.911 -13.048 1.00 59.14 64 HIS B N 1
ATOM 1598 C CA . HIS B 1 65 ? -77.022 42.944 -13.419 1.00 60.74 64 HIS B CA 1
ATOM 1599 C C . HIS B 1 65 ? -77.803 43.414 -14.615 1.00 65.75 64 HIS B C 1
ATOM 1600 O O . HIS B 1 65 ? -77.979 44.621 -14.787 1.00 66.78 64 HIS B O 1
ATOM 1607 N N . ILE B 1 66 ? -78.257 42.467 -15.458 1.00 62.08 65 ILE B N 1
ATOM 1608 C CA . ILE B 1 66 ? -79.062 42.778 -16.642 1.00 62.86 65 ILE B CA 1
ATOM 1609 C C . ILE B 1 66 ? -80.509 43.085 -16.215 1.00 68.80 65 ILE B C 1
ATOM 1610 O O . ILE B 1 66 ? -81.045 42.426 -15.325 1.00 68.04 65 ILE B O 1
ATOM 1615 N N . THR B 1 77 ? -84.990 44.609 -29.355 1.00 79.11 76 THR B N 1
ATOM 1616 C CA . THR B 1 77 ? -86.046 43.601 -29.266 1.00 79.94 76 THR B CA 1
ATOM 1617 C C . THR B 1 77 ? -86.583 43.424 -27.851 1.00 82.98 76 THR B C 1
ATOM 1618 O O . THR B 1 77 ? -85.870 43.688 -26.887 1.00 80.95 76 THR B O 1
ATOM 1622 N N . SER B 1 78 ? -87.831 42.953 -27.739 1.00 80.99 77 SER B N 1
ATOM 1623 C CA . SER B 1 78 ? -88.493 42.670 -26.468 1.00 80.12 77 SER B CA 1
ATOM 1624 C C . SER B 1 78 ? -88.456 41.167 -26.183 1.00 81.08 77 SER B C 1
ATOM 1625 O O . SER B 1 78 ? -88.700 40.763 -25.041 1.00 80.15 77 SER B O 1
ATOM 1626 N N . ASP B 1 79 ? -88.161 40.338 -27.213 1.00 75.87 78 ASP B N 1
ATOM 1627 C CA . ASP B 1 79 ? -88.081 38.883 -27.061 1.00 74.02 78 ASP B CA 1
ATOM 1628 C C . ASP B 1 79 ? -86.713 38.553 -26.439 1.00 70.69 78 ASP B C 1
ATOM 1629 O O . ASP B 1 79 ? -85.769 38.194 -27.132 1.00 67.61 78 ASP B O 1
ATOM 1634 N N . LEU B 1 80 ? -86.622 38.739 -25.119 1.00 66.15 79 LEU B N 1
ATOM 1635 C CA . LEU B 1 80 ? -85.416 38.516 -24.324 1.00 62.68 79 LEU B CA 1
ATOM 1636 C C . LEU B 1 80 ? -85.725 37.682 -23.102 1.00 66.53 79 LEU B C 1
ATOM 1637 O O . LEU B 1 80 ? -86.729 37.922 -22.417 1.00 68.65 79 LEU B O 1
ATOM 1642 N N . GLU B 1 81 ? -84.868 36.692 -22.845 1.00 59.99 80 GLU B N 1
ATOM 1643 C CA . GLU B 1 81 ? -84.938 35.825 -21.680 1.00 59.65 80 GLU B CA 1
ATOM 1644 C C . GLU B 1 81 ? -83.591 35.231 -21.373 1.00 61.74 80 GLU B C 1
ATOM 1645 O O . GLU B 1 81 ? -82.726 35.179 -22.254 1.00 60.66 80 GLU B O 1
ATOM 1651 N N . LEU B 1 82 ? -83.387 34.836 -20.107 1.00 56.54 81 LEU B N 1
ATOM 1652 C CA . LEU B 1 82 ? -82.141 34.211 -19.691 1.00 53.73 81 LEU B CA 1
ATOM 1653 C C . LEU B 1 82 ? -82.216 32.770 -20.140 1.00 55.65 81 LEU B C 1
ATOM 1654 O O . LEU B 1 82 ? -83.294 32.171 -20.125 1.00 58.62 81 LEU B O 1
ATOM 1659 N N . ALA B 1 83 ? -81.097 32.233 -20.586 1.00 47.82 82 ALA B N 1
ATOM 1660 C CA . ALA B 1 83 ? -81.007 30.849 -21.015 1.00 46.29 82 ALA B CA 1
ATOM 1661 C C . ALA B 1 83 ? -80.857 29.952 -19.784 1.00 47.17 82 ALA B C 1
ATOM 1662 O O . ALA B 1 83 ? -80.296 30.371 -18.783 1.00 42.74 82 ALA B O 1
ATOM 1664 N N . THR B 1 84 ? -81.343 28.717 -19.888 1.00 46.57 83 THR B N 1
ATOM 1665 C CA . THR B 1 84 ? -81.210 27.658 -18.894 1.00 46.42 83 THR B CA 1
ATOM 1666 C C . THR B 1 84 ? -79.762 27.109 -19.019 1.00 46.89 83 THR B C 1
ATOM 1667 O O . THR B 1 84 ? -79.151 27.274 -20.075 1.00 45.06 83 THR B O 1
ATOM 1671 N N . GLU B 1 85 ? -79.217 26.473 -17.966 1.00 43.75 84 GLU B N 1
ATOM 1672 C CA . GLU B 1 85 ? -77.869 25.891 -18.027 1.00 42.75 84 GLU B CA 1
ATOM 1673 C C . GLU B 1 85 ? -77.776 24.816 -19.126 1.00 51.92 84 GLU B C 1
ATOM 1674 O O . GLU B 1 85 ? -76.800 24.810 -19.878 1.00 52.12 84 GLU B O 1
ATOM 1680 N N . SER B 1 86 ? -78.820 23.965 -19.275 1.00 51.11 85 SER B N 1
ATOM 1681 C CA . SER B 1 86 ? -78.863 22.902 -20.293 1.00 52.74 85 SER B CA 1
ATOM 1682 C C . SER B 1 86 ? -78.810 23.432 -21.730 1.00 56.89 85 SER B C 1
ATOM 1683 O O . SER B 1 86 ? -78.408 22.696 -22.635 1.00 58.99 85 SER B O 1
ATOM 1686 N N . GLU B 1 87 ? -79.239 24.687 -21.943 1.00 51.33 86 GLU B N 1
ATOM 1687 C CA . GLU B 1 87 ? -79.242 25.320 -23.250 1.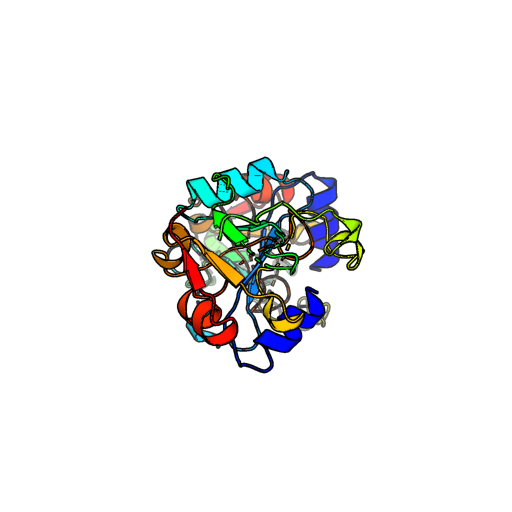00 51.79 86 GLU B CA 1
ATOM 1688 C C . GLU B 1 87 ? -77.842 25.654 -23.746 1.00 55.76 86 GLU B C 1
ATOM 1689 O O . GLU B 1 87 ? -77.615 25.624 -24.952 1.00 57.08 86 GLU B O 1
ATOM 1695 N N . PHE B 1 88 ? -76.892 25.946 -22.833 1.00 50.59 87 PHE B N 1
ATOM 1696 C CA . PHE B 1 88 ? -75.529 26.264 -23.247 1.00 48.09 87 PHE B CA 1
ATOM 1697 C C . PHE B 1 88 ? -74.451 25.874 -22.248 1.00 53.18 87 PHE B C 1
ATOM 1698 O O . PHE B 1 88 ? -73.634 25.016 -22.583 1.00 54.53 87 PHE B O 1
ATOM 1706 N N . GLU B 1 89 ? -74.402 26.531 -21.059 1.00 47.92 88 GLU B N 1
ATOM 1707 C CA . GLU B 1 89 ? -73.356 26.296 -20.064 1.00 46.85 88 GLU B CA 1
ATOM 1708 C C . GLU B 1 89 ? -73.157 24.845 -19.655 1.00 54.75 88 GLU B C 1
ATOM 1709 O O . GLU B 1 89 ? -72.011 24.400 -19.556 1.00 54.21 88 GLU B O 1
ATOM 1715 N N . GLY B 1 90 ? -74.261 24.115 -19.476 1.00 54.73 89 GLY B N 1
ATOM 1716 C CA . GLY B 1 90 ? -74.257 22.704 -19.097 1.00 56.17 89 GLY B CA 1
ATOM 1717 C C . GLY B 1 90 ? -73.585 21.778 -20.100 1.00 60.67 89 GLY B C 1
ATOM 1718 O O . GLY B 1 90 ? -73.135 20.688 -19.731 1.00 61.64 89 GLY B O 1
ATOM 1719 N N . LYS B 1 91 ? -73.493 22.215 -21.371 1.00 55.73 90 LYS B N 1
ATOM 1720 C CA . LYS B 1 91 ? -72.869 21.452 -22.452 1.00 56.62 90 LYS B CA 1
ATOM 1721 C C . LYS B 1 91 ? -71.339 21.374 -22.313 1.00 60.68 90 LYS B C 1
ATOM 1722 O O . LYS B 1 91 ? -70.713 20.529 -22.958 1.00 62.44 90 LYS B O 1
ATOM 1728 N N . PHE B 1 92 ? -70.745 22.262 -21.489 1.00 55.01 91 PHE B N 1
ATOM 1729 C CA . PHE B 1 92 ? -69.303 22.361 -21.182 1.00 53.11 91 PHE B CA 1
ATOM 1730 C C . PHE B 1 92 ? -69.168 22.025 -19.708 1.00 58.43 91 PHE B C 1
ATOM 1731 O O . PHE B 1 92 ? -69.317 22.900 -18.855 1.00 57.20 91 PHE B O 1
ATOM 1739 N N . ALA B 1 93 ? -68.998 20.741 -19.408 1.00 58.30 92 ALA B N 1
ATOM 1740 C CA . ALA B 1 93 ? -68.949 20.244 -18.037 1.00 59.84 92 ALA B CA 1
ATOM 1741 C C . ALA B 1 93 ? -67.717 20.616 -17.219 1.00 64.62 92 ALA B C 1
ATOM 1742 O O . ALA B 1 93 ? -67.845 20.831 -15.997 1.00 65.01 92 ALA B O 1
ATOM 1744 N N . GLU B 1 94 ? -66.532 20.693 -17.877 1.00 59.49 93 GLU B N 1
ATOM 1745 C CA . GLU B 1 94 ? -65.273 21.042 -17.216 1.00 57.86 93 GLU B CA 1
ATOM 1746 C C . GLU B 1 94 ? -65.243 22.537 -16.855 1.00 58.24 93 GLU B C 1
ATOM 1747 O O . GLU B 1 94 ? -64.508 22.945 -15.950 1.00 58.10 93 GLU B O 1
ATOM 1750 N N . CYS B 1 95 ? -66.077 23.335 -17.540 1.00 51.48 94 CYS B N 1
ATOM 1751 C CA . CYS B 1 95 ? -66.206 24.774 -17.340 1.00 48.57 94 CYS B CA 1
ATOM 1752 C C . CYS B 1 95 ? -67.320 25.042 -16.332 1.00 48.01 94 CYS B C 1
ATOM 1753 O O . CYS B 1 95 ? -68.486 24.733 -16.615 1.00 47.84 94 CYS B O 1
ATOM 1756 N N . ASP B 1 96 ? -66.967 25.595 -15.142 1.00 39.40 95 ASP B N 1
ATOM 1757 C CA . ASP B 1 96 ? -67.959 25.910 -14.094 1.00 37.69 95 ASP B CA 1
ATOM 1758 C C . ASP B 1 96 ? -69.023 26.899 -14.565 1.00 36.71 95 ASP B C 1
ATOM 1759 O O . ASP B 1 96 ? -68.730 27.771 -15.380 1.00 33.01 95 ASP B O 1
ATOM 1764 N N . VAL B 1 97 ? -70.259 26.771 -14.040 1.00 34.92 96 VAL B N 1
ATOM 1765 C CA . VAL B 1 97 ? -71.367 27.689 -14.348 1.00 34.07 96 VAL B CA 1
ATOM 1766 C C . VAL B 1 97 ? -70.920 29.080 -13.845 1.00 35.02 96 VAL B C 1
ATOM 1767 O O . VAL B 1 97 ? -70.411 29.194 -12.722 1.00 30.70 96 VAL B O 1
ATOM 1771 N N . GLY B 1 98 ? -71.061 30.094 -14.695 1.00 33.02 97 GLY B N 1
ATOM 1772 C CA . GLY B 1 98 ? -70.656 31.452 -14.339 1.00 32.77 97 GLY B CA 1
ATOM 1773 C C . GLY B 1 98 ? -69.206 31.777 -14.652 1.00 36.26 97 GLY B C 1
ATOM 1774 O O . GLY B 1 98 ? -68.793 32.922 -14.467 1.00 36.92 97 GLY B O 1
ATOM 1775 N N . ALA B 1 99 ? -68.428 30.789 -15.154 1.00 31.76 98 ALA B N 1
ATOM 1776 C CA . ALA B 1 99 ? -67.028 30.981 -15.520 1.00 30.06 98 ALA B CA 1
ATOM 1777 C C . ALA B 1 99 ? -66.764 30.783 -17.004 1.00 33.15 98 ALA B C 1
ATOM 1778 O O . ALA B 1 99 ? -65.657 30.390 -17.404 1.00 29.71 98 ALA B O 1
ATOM 1793 N N . PRO B 1 101 ? -65.791 31.989 -20.572 1.00 30.84 100 PRO B N 1
ATOM 1794 C CA . PRO B 1 101 ? -65.102 33.157 -21.152 1.00 29.65 100 PRO B CA 1
ATOM 1795 C C . PRO B 1 101 ? -66.021 33.871 -22.175 1.00 33.30 100 PRO B C 1
ATOM 1796 O O . PRO B 1 101 ? -66.907 33.239 -22.762 1.00 32.19 100 PRO B O 1
ATOM 1800 N N . PRO B 1 102 ? -65.850 35.199 -22.363 1.00 28.69 101 PRO B N 1
ATOM 1801 C CA . PRO B 1 102 ? -66.744 35.946 -23.265 1.00 27.99 101 PRO B CA 1
ATOM 1802 C C . PRO B 1 102 ? -66.438 35.782 -24.765 1.00 30.92 101 PRO B C 1
ATOM 1803 O O . PRO B 1 102 ? -66.587 36.740 -25.520 1.00 32.30 101 PRO B O 1
ATOM 1807 N N . PHE B 1 103 ? -66.002 34.594 -25.203 1.00 26.41 102 PHE B N 1
ATOM 1808 C CA . PHE B 1 103 ? -65.639 34.377 -26.613 1.00 26.71 102 PHE B CA 1
ATOM 1809 C C . PHE B 1 103 ? -66.714 33.537 -27.301 1.00 37.15 102 PHE B C 1
ATOM 1810 O O . PHE B 1 103 ? -66.505 32.378 -27.668 1.00 35.91 102 PHE B O 1
ATOM 1818 N N . GLY B 1 104 ? -67.882 34.151 -27.422 1.00 42.14 103 GLY B N 1
ATOM 1819 C CA . GLY B 1 104 ? -69.087 33.563 -28.005 1.00 45.68 103 GLY B CA 1
ATOM 1820 C C . GLY B 1 104 ? -68.920 33.189 -29.447 1.00 54.22 103 GLY B C 1
ATOM 1821 O O . GLY B 1 104 ? -69.557 32.247 -29.913 1.00 55.88 103 GLY B O 1
ATOM 1822 N N . ASN B 1 105 ? -68.038 33.904 -30.144 1.00 53.24 104 ASN B N 1
ATOM 1823 C CA . ASN B 1 105 ? -67.708 33.679 -31.533 1.00 54.32 104 ASN B CA 1
ATOM 1824 C C . ASN B 1 105 ? -67.259 32.237 -31.765 1.00 61.05 104 ASN B C 1
ATOM 1825 O O . ASN B 1 105 ? -67.650 31.655 -32.772 1.00 64.53 104 ASN B O 1
ATOM 1830 N N . LEU B 1 106 ? -66.511 31.638 -30.807 1.00 56.07 105 LEU B N 1
ATOM 1831 C CA . LEU B 1 106 ? -66.001 30.262 -30.895 1.00 56.55 105 LEU B CA 1
ATOM 1832 C C . LEU B 1 106 ? -67.123 29.199 -30.929 1.00 63.63 105 LEU B C 1
ATOM 1833 O O . LEU B 1 106 ? -66.856 28.039 -31.258 1.00 64.92 105 LEU B O 1
ATOM 1838 N N . TYR B 1 107 ? -68.380 29.613 -30.615 1.00 58.97 106 TYR B N 1
ATOM 1839 C CA . TYR B 1 107 ? -69.572 28.765 -30.550 1.00 58.87 106 TYR B CA 1
ATOM 1840 C C . TYR B 1 107 ? -70.756 29.306 -31.354 1.00 62.13 106 TYR B C 1
ATOM 1841 O O . TYR B 1 107 ? -71.870 28.801 -31.218 1.00 63.67 106 TYR B O 1
ATOM 1850 N N . GLY B 1 108 ? -70.507 30.319 -32.177 1.00 56.54 107 GLY B N 1
ATOM 1851 C CA . GLY B 1 108 ? -71.534 30.942 -33.005 1.00 57.64 107 GLY B CA 1
ATOM 1852 C C . GLY B 1 108 ? -72.566 31.741 -32.230 1.00 59.71 107 GLY B C 1
ATOM 1853 O O . GLY B 1 108 ? -73.710 31.890 -32.684 1.00 61.82 107 GLY B O 1
ATOM 1854 N N . LEU B 1 109 ? -72.185 32.247 -31.048 1.00 51.05 108 LEU B N 1
ATOM 1855 C CA . LEU B 1 109 ? -73.086 33.071 -30.254 1.00 48.72 108 LEU B CA 1
ATOM 1856 C C . LEU B 1 109 ? -72.726 34.543 -30.462 1.00 46.57 108 LEU B C 1
ATOM 1857 O O . LEU B 1 109 ? -71.565 34.904 -30.254 1.00 44.69 108 LEU B O 1
ATOM 1862 N N . PRO B 1 110 ? -73.694 35.432 -30.779 1.00 41.49 109 PRO B N 1
ATOM 1863 C CA . PRO B 1 110 ? -73.386 36.869 -30.815 1.00 39.43 109 PRO B CA 1
ATOM 1864 C C . PRO B 1 110 ? -72.997 37.315 -29.406 1.00 39.48 109 PRO B C 1
ATOM 1865 O O . PRO B 1 110 ? -73.517 36.789 -28.419 1.00 37.22 109 PRO B O 1
ATOM 1869 N N . VAL B 1 111 ? -72.088 38.269 -29.314 1.00 34.78 110 VAL B N 1
ATOM 1870 C CA . VAL B 1 111 ? -71.612 38.781 -28.038 1.00 33.59 110 VAL B CA 1
ATOM 1871 C C . VAL B 1 111 ? -72.009 40.242 -27.868 1.00 38.62 110 VAL B C 1
ATOM 1872 O O . VAL B 1 111 ? -71.743 41.054 -28.753 1.00 38.69 110 VAL B O 1
ATOM 1876 N N . LEU B 1 112 ? -72.671 40.560 -26.739 1.00 34.94 111 LEU B N 1
ATOM 1877 C CA . LEU B 1 112 ? -73.104 41.910 -26.395 1.00 34.71 111 LEU B CA 1
ATOM 1878 C C . LEU B 1 112 ? -72.267 42.336 -25.205 1.00 34.95 111 LEU B C 1
ATOM 1879 O O . LEU B 1 112 ? -72.232 41.628 -24.204 1.00 32.87 111 LEU B O 1
ATOM 1884 N N . VAL B 1 113 ? -71.534 43.447 -25.333 1.00 29.34 112 VAL B N 1
ATOM 1885 C CA . VAL B 1 113 ? -70.611 43.899 -24.287 1.00 26.68 112 VAL B CA 1
ATOM 1886 C C . VAL B 1 113 ? -70.995 45.248 -23.739 1.00 31.65 112 VAL B C 1
ATOM 1887 O O . VAL B 1 113 ? -71.193 46.199 -24.484 1.00 32.63 112 VAL B O 1
ATOM 1891 N N . SER B 1 114 ? -71.033 45.335 -22.427 1.00 29.47 113 SER B N 1
ATOM 1892 C CA . SER B 1 114 ? -71.282 46.545 -21.667 1.00 30.49 113 SER B CA 1
ATOM 1893 C C . SER B 1 114 ? -70.243 47.608 -22.003 1.00 35.41 113 SER B C 1
ATOM 1894 O O . SER B 1 114 ? -69.048 47.307 -22.069 1.00 34.83 113 SER B O 1
ATOM 1897 N N . THR B 1 115 ? -70.701 48.856 -22.204 1.00 34.27 114 THR B N 1
ATOM 1898 C CA . THR B 1 115 ? -69.821 49.995 -22.491 1.00 34.70 114 THR B CA 1
ATOM 1899 C C . THR B 1 115 ? -68.980 50.335 -21.282 1.00 39.27 114 THR B C 1
ATOM 1900 O O . THR B 1 115 ? -67.965 51.016 -21.425 1.00 38.81 114 THR B O 1
ATOM 1904 N N . LYS B 1 116 ? -69.396 49.853 -20.086 1.00 36.56 115 LYS B N 1
ATOM 1905 C CA . LYS B 1 116 ? -68.621 50.014 -18.852 1.00 35.69 115 LYS B CA 1
ATOM 1906 C C . LYS B 1 116 ? -67.313 49.247 -18.967 1.00 38.22 115 LYS B C 1
ATOM 1907 O O . LYS B 1 116 ? -66.319 49.650 -18.372 1.00 39.08 115 LYS B O 1
ATOM 1913 N N . LEU B 1 117 ? -67.304 48.156 -19.739 1.00 32.82 116 LEU B N 1
ATOM 1914 C CA . LEU B 1 117 ? -66.125 47.328 -19.948 1.00 31.21 116 LEU B CA 1
ATOM 1915 C C . LEU B 1 117 ? -65.237 47.865 -21.081 1.00 36.81 116 LEU B C 1
ATOM 1916 O O . LEU B 1 117 ? -64.009 47.681 -21.045 1.00 36.77 116 LEU B O 1
ATOM 1921 N N . SER B 1 118 ? -65.853 48.521 -22.084 1.00 34.08 117 SER B N 1
ATOM 1922 C CA . SER B 1 118 ? -65.138 49.060 -23.245 1.00 33.64 117 SER B CA 1
ATOM 1923 C C . SER B 1 118 ? -64.362 50.322 -22.916 1.00 38.00 117 SER B C 1
ATOM 1924 O O . SER B 1 118 ? -63.485 50.714 -23.676 1.00 36.67 117 SER B O 1
ATOM 1927 N N . ALA B 1 119 ? -64.695 50.953 -21.780 1.00 37.96 118 ALA B N 1
ATOM 1928 C CA . ALA B 1 119 ? -64.039 52.148 -21.251 1.00 39.93 118 ALA B CA 1
ATOM 1929 C C . ALA B 1 119 ? -62.639 51.832 -20.687 1.00 44.58 118 ALA B C 1
ATOM 1930 O O . ALA B 1 119 ? -61.804 52.732 -20.601 1.00 46.37 118 ALA B O 1
ATOM 1932 N N . GLN B 1 120 ? -62.397 50.563 -20.290 1.00 40.03 119 GLN B N 1
ATOM 1933 C CA . GLN B 1 120 ? -61.15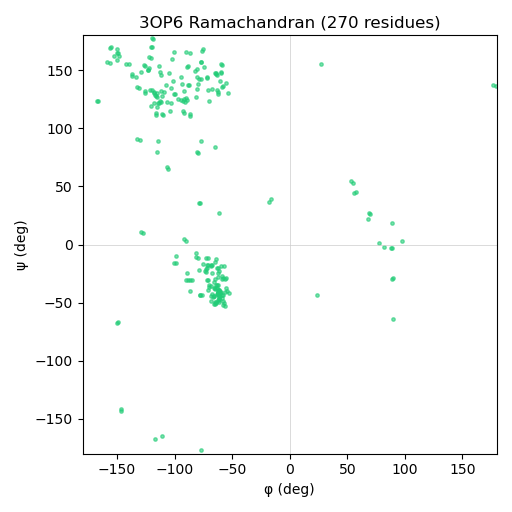7 50.077 -19.664 1.00 38.76 119 GLN B CA 1
ATOM 1934 C C . GLN B 1 120 ? -60.142 49.620 -20.692 1.00 42.43 119 GLN B C 1
ATOM 1935 O O . GLN B 1 120 ? -60.527 49.167 -21.760 1.00 43.01 119 GLN B O 1
ATOM 1941 N N . ASP B 1 121 ? -58.844 49.682 -20.341 1.00 38.76 120 ASP B N 1
ATOM 1942 C CA . ASP B 1 121 ? -57.760 49.231 -21.206 1.00 37.82 120 ASP B CA 1
ATOM 1943 C C . ASP B 1 121 ? -57.771 47.719 -21.377 1.00 36.46 120 ASP B C 1
ATOM 1944 O O . ASP B 1 121 ? -57.463 47.230 -22.462 1.00 35.42 120 ASP B O 1
ATOM 1949 N N . ASN B 1 122 ? -58.131 46.986 -20.314 1.00 30.80 121 ASN B N 1
ATOM 1950 C CA . ASN B 1 122 ? -58.171 45.523 -20.334 1.00 29.01 121 ASN B CA 1
ATOM 1951 C C . ASN B 1 122 ? -59.516 44.965 -19.995 1.00 31.96 121 ASN B C 1
ATOM 1952 O O . ASN B 1 122 ? -60.372 45.649 -19.417 1.00 32.39 121 ASN B O 1
ATOM 1957 N N . ILE B 1 123 ? -59.705 43.705 -20.362 1.00 28.71 122 ILE B N 1
ATOM 1958 C CA . ILE B 1 123 ? -60.879 42.924 -19.994 1.00 27.98 122 ILE B CA 1
ATOM 1959 C C . ILE B 1 123 ? -60.332 41.767 -19.168 1.00 31.07 122 ILE B C 1
ATOM 1960 O O . ILE B 1 123 ? -59.350 41.144 -19.572 1.00 32.24 122 ILE B O 1
ATOM 1965 N N . LEU B 1 124 ? -60.922 41.521 -18.004 1.00 27.52 123 LEU B N 1
ATOM 1966 C CA . LEU B 1 124 ? -60.530 40.468 -17.060 1.00 26.35 123 LEU B CA 1
ATOM 1967 C C . LEU B 1 124 ? -61.774 39.620 -16.784 1.00 29.72 123 LEU B C 1
ATOM 1968 O O . LEU B 1 124 ? -62.840 40.180 -16.517 1.00 29.88 123 LEU B O 1
ATOM 1973 N N . PHE B 1 125 ? -61.656 38.276 -16.858 1.00 26.21 124 PHE B N 1
ATOM 1974 C CA . PHE B 1 125 ? -62.844 37.401 -16.711 1.00 25.26 124 PHE B CA 1
ATOM 1975 C C . PHE B 1 125 ? -62.468 36.049 -16.172 1.00 30.64 124 PHE B C 1
ATOM 1976 O O . PHE B 1 125 ? -61.297 35.665 -16.302 1.00 29.65 124 PHE B O 1
ATOM 1984 N N . ASN B 1 126 ? -63.470 35.287 -15.645 1.00 29.12 125 ASN B N 1
ATOM 1985 C CA . ASN B 1 126 ? -63.269 33.917 -15.146 1.00 30.49 125 ASN B CA 1
ATOM 1986 C C . ASN B 1 126 ? -63.042 33.005 -16.343 1.00 36.62 125 ASN B C 1
ATOM 1987 O O . ASN B 1 126 ? -63.656 33.222 -17.378 1.00 35.88 125 ASN B O 1
ATOM 1992 N N . ALA B 1 127 ? -62.164 32.004 -16.230 1.00 34.44 126 ALA B N 1
ATOM 1993 C CA . ALA B 1 127 ? -61.908 31.069 -17.317 1.00 34.54 126 ALA B CA 1
ATOM 1994 C C . ALA B 1 127 ? -61.987 29.616 -16.807 1.00 41.75 126 ALA B C 1
ATOM 1995 O O . ALA B 1 127 ? -60.984 29.061 -16.346 1.00 42.13 126 ALA B O 1
ATOM 1997 N N . GLY B 1 128 ? -63.184 29.024 -16.869 1.00 39.62 127 GLY B N 1
ATOM 1998 C CA . GLY B 1 128 ? -63.390 27.639 -16.444 1.00 40.29 127 GLY B CA 1
ATOM 1999 C C . GLY B 1 128 ? -63.760 27.448 -14.990 1.00 45.40 127 GLY B C 1
ATOM 2000 O O . GLY B 1 128 ? -64.419 26.462 -14.645 1.00 46.72 127 GLY B O 1
ATOM 2001 N N . SER B 1 129 ? -63.314 28.368 -14.119 1.00 40.21 128 SER B N 1
ATOM 2002 C CA . SER B 1 129 ? -63.655 28.368 -12.687 1.00 39.30 128 SER B CA 1
ATOM 2003 C C . SER B 1 129 ? -63.521 29.781 -12.164 1.00 38.74 128 SER B C 1
ATOM 2004 O O . SER B 1 129 ? -62.993 30.655 -12.863 1.00 36.82 128 SER B O 1
ATOM 2007 N N . HIS B 1 130 ? -63.999 30.002 -10.939 1.00 35.23 129 HIS B N 1
ATOM 2008 C CA A HIS B 1 130 ? -63.949 31.295 -10.238 0.50 34.73 129 HIS B CA 1
ATOM 2009 C CA B HIS B 1 130 ? -63.929 31.329 -10.349 0.50 35.27 129 HIS B CA 1
ATOM 2010 C C . HIS B 1 130 ? -62.516 31.648 -9.798 1.00 38.82 129 HIS B C 1
ATOM 2011 O O . HIS B 1 130 ? -62.224 32.806 -9.513 1.00 38.78 129 HIS B O 1
ATOM 2024 N N . SER B 1 131 ? -61.618 30.646 -9.756 1.00 34.61 130 SER B N 1
ATOM 2025 C CA . SER B 1 131 ? -60.220 30.836 -9.320 1.00 35.18 130 SER B CA 1
ATOM 2026 C C . SER B 1 131 ? -59.283 31.200 -10.457 1.00 36.86 130 SER B C 1
ATOM 2027 O O . SER B 1 131 ? -58.216 31.786 -10.202 1.00 35.16 130 SER B O 1
ATOM 2030 N N . GLU B 1 132 ? -59.646 30.823 -11.698 1.00 33.06 131 GLU B N 1
ATOM 2031 C CA . GLU B 1 132 ? -58.773 31.052 -12.837 1.00 32.85 131 GLU B CA 1
ATOM 2032 C C . GLU B 1 132 ? -59.256 32.227 -13.677 1.00 34.31 131 GLU B C 1
ATOM 2033 O O . GLU B 1 132 ? -60.353 32.188 -14.229 1.00 30.93 131 GLU B O 1
ATOM 2039 N N . LEU B 1 133 ? -58.450 33.298 -13.721 1.00 28.90 132 LEU B N 1
ATOM 2040 C CA . LEU B 1 133 ? -58.798 34.484 -14.489 1.00 25.82 132 LEU B CA 1
ATOM 2041 C C . LEU B 1 133 ? -57.873 34.601 -15.657 1.00 28.50 132 LEU B C 1
ATOM 2042 O O . LEU B 1 133 ? -56.795 34.011 -15.665 1.00 29.40 132 LEU B O 1
ATOM 2060 N N . GLN B 1 135 ? -56.762 37.798 -18.623 1.00 25.57 134 GLN B N 1
ATOM 2061 C CA . GLN B 1 135 ? -56.780 39.222 -18.946 1.00 25.76 134 GLN B CA 1
ATOM 2062 C C . GLN B 1 135 ? -56.096 39.437 -20.275 1.00 30.02 134 GLN B C 1
ATOM 2063 O O . GLN B 1 135 ? -55.038 38.869 -20.516 1.00 29.25 134 GLN B O 1
ATOM 2069 N N . LEU B 1 136 ? -56.683 40.269 -21.127 1.00 27.50 135 LEU B N 1
ATOM 2070 C CA . LEU B 1 136 ? -56.111 40.662 -22.411 1.00 27.49 135 LEU B CA 1
ATOM 2071 C C . LEU B 1 136 ? -56.603 42.090 -22.661 1.00 31.90 135 LEU B C 1
ATOM 2072 O O . LEU B 1 136 ? -57.546 42.521 -21.990 1.00 31.77 135 LEU B O 1
ATOM 2077 N N . SER B 1 137 ? -55.965 42.844 -23.570 1.00 28.73 136 SER B N 1
ATOM 2078 C CA . SER B 1 137 ? -56.431 44.210 -23.806 1.00 28.78 136 SER B CA 1
ATOM 2079 C C . SER B 1 137 ? -57.859 44.179 -24.372 1.00 32.49 136 SER B C 1
ATOM 2080 O O . SER B 1 137 ? -58.221 43.227 -25.071 1.00 30.36 136 SER B O 1
ATOM 2083 N N . PHE B 1 138 ? -58.679 45.191 -24.039 1.00 31.96 137 PHE B N 1
ATOM 2084 C CA . PHE B 1 138 ? -60.044 45.252 -24.561 1.00 31.69 137 PHE B CA 1
ATOM 2085 C C . PHE B 1 138 ? -60.010 45.379 -26.098 1.00 36.20 137 PHE B C 1
ATOM 2086 O O . PHE B 1 138 ? -60.863 44.802 -26.780 1.00 35.83 137 PHE B O 1
ATOM 2094 N N . GLY B 1 139 ? -59.008 46.097 -26.616 1.00 34.15 138 GLY B N 1
ATOM 2095 C CA . GLY B 1 139 ? -58.793 46.272 -28.053 1.00 34.23 138 GLY B CA 1
ATOM 2096 C C . GLY B 1 139 ? -58.621 44.950 -28.781 1.00 35.49 138 GLY B C 1
ATOM 2097 O O . GLY B 1 139 ? -59.226 44.751 -29.838 1.00 34.66 138 GLY B O 1
ATOM 2098 N N . ASP B 1 140 ? -57.821 44.015 -28.193 1.00 30.16 139 ASP B N 1
ATOM 2099 C CA . ASP B 1 140 ? -57.608 42.674 -28.776 1.00 29.10 139 ASP B CA 1
ATOM 2100 C C . ASP B 1 140 ? -58.872 41.860 -28.706 1.00 30.33 139 ASP B C 1
ATOM 2101 O O . ASP B 1 140 ? -59.241 41.221 -29.679 1.00 29.38 139 ASP B O 1
ATOM 2106 N N . PHE B 1 141 ? -59.559 41.908 -27.549 1.00 25.94 140 PHE B N 1
ATOM 2107 C CA . PHE B 1 141 ? -60.832 41.219 -27.358 1.00 23.92 140 PHE B CA 1
ATOM 2108 C C . PHE B 1 141 ? -61.863 41.700 -28.391 1.00 28.55 140 PHE B C 1
ATOM 2109 O O . PHE B 1 141 ? -62.502 40.880 -29.045 1.00 27.20 140 PHE B O 1
ATOM 2117 N N . GLU B 1 142 ? -61.996 43.032 -28.547 1.00 28.16 141 GLU B N 1
ATOM 2118 C CA . GLU B 1 142 ? -62.949 43.683 -29.456 1.00 30.95 141 GLU B CA 1
ATOM 2119 C C . GLU B 1 142 ? -62.671 43.337 -30.921 1.00 34.81 141 GLU B C 1
ATOM 2120 O O . GLU B 1 142 ? -63.615 43.160 -31.681 1.00 34.63 141 GLU B O 1
ATOM 2126 N N . LYS B 1 143 ? -61.389 43.228 -31.308 1.00 31.35 142 LYS B N 1
ATOM 2127 C CA . LYS B 1 143 ? -60.996 42.862 -32.673 1.00 32.09 142 LYS B CA 1
ATOM 2128 C C . LYS B 1 143 ? -61.301 41.391 -32.958 1.00 35.22 142 LYS B C 1
ATOM 2129 O O . LYS B 1 143 ? -61.700 41.066 -34.061 1.00 35.75 142 LYS B O 1
ATOM 2135 N N . LEU B 1 144 ? -61.086 40.499 -31.970 1.00 32.48 143 LEU B N 1
ATOM 2136 C CA . LEU B 1 144 ? -61.282 39.043 -32.114 1.00 32.29 143 LEU B CA 1
ATOM 2137 C C . LEU B 1 144 ? -62.734 38.589 -32.097 1.00 36.10 143 LEU B C 1
ATOM 2138 O O . LEU B 1 144 ? -63.126 37.714 -32.879 1.00 37.51 143 LEU B O 1
ATOM 2143 N N . VAL B 1 145 ? -63.509 39.155 -31.170 1.00 29.79 144 VAL B N 1
ATOM 2144 C CA . VAL B 1 145 ? -64.900 38.809 -30.907 1.00 29.83 144 VAL B CA 1
ATOM 2145 C C . VAL B 1 145 ? -65.893 39.636 -31.732 1.00 35.90 144 VAL B C 1
ATOM 2146 O O . VAL B 1 145 ? -66.978 39.139 -32.052 1.00 37.15 144 VAL B O 1
ATOM 2150 N N . LYS B 1 146 ? -65.543 40.893 -32.066 1.00 33.21 145 LYS B N 1
ATOM 2151 C CA . LYS B 1 146 ? -66.439 41.809 -32.803 1.00 34.88 145 LYS B CA 1
ATOM 2152 C C . LYS B 1 146 ? -67.794 41.914 -32.081 1.00 37.37 145 LYS B C 1
ATOM 2153 O O . LYS B 1 146 ? -68.849 41.591 -32.637 1.00 36.44 145 LYS B O 1
ATOM 2159 N N . PRO B 1 147 ? -67.798 42.271 -30.786 1.00 32.86 146 PRO B N 1
ATOM 2160 C CA . PRO B 1 147 ? -69.087 42.322 -30.090 1.00 32.13 146 PRO B CA 1
ATOM 2161 C C . PRO B 1 147 ? -69.886 43.560 -30.459 1.00 36.65 146 PRO B C 1
ATOM 2162 O O . PRO B 1 147 ? -69.345 44.507 -31.027 1.00 34.37 146 PRO B O 1
ATOM 2166 N N . THR B 1 148 ? -71.175 43.561 -30.093 1.00 35.89 147 THR B N 1
ATOM 2167 C CA . THR B 1 148 ? -72.024 44.730 -30.215 1.00 37.79 147 THR B CA 1
ATOM 2168 C C . THR B 1 148 ? -71.941 45.394 -28.835 1.00 41.50 147 THR B C 1
ATOM 2169 O O . THR B 1 148 ? -72.194 44.748 -27.807 1.00 40.49 147 THR B O 1
ATOM 2173 N N . LEU B 1 149 ? -71.551 46.658 -28.808 1.00 38.46 148 LEU B N 1
ATOM 2174 C CA . LEU B 1 149 ? -71.484 47.361 -27.543 1.00 38.41 148 LEU B CA 1
ATOM 2175 C C . LEU B 1 149 ? -72.882 47.810 -27.163 1.00 42.89 148 LEU B C 1
ATOM 2176 O O . LEU B 1 149 ? -73.679 48.176 -28.037 1.00 43.80 148 LEU B O 1
ATOM 2181 N N . VAL B 1 150 ? -73.218 47.663 -25.879 1.00 38.53 149 VAL B N 1
ATOM 2182 C CA . VAL B 1 150 ? -74.537 47.987 -25.331 1.00 40.23 149 VAL B CA 1
ATOM 2183 C C . VAL B 1 150 ? -74.412 48.721 -23.997 1.00 45.79 149 VAL B C 1
ATOM 2184 O O . VAL B 1 150 ? -73.492 48.443 -23.228 1.00 43.39 149 VAL B O 1
ATOM 2188 N N . THR B 1 151 ? -75.315 49.664 -23.731 1.00 46.97 150 THR B N 1
ATOM 2189 C CA . THR B 1 151 ? -75.353 50.370 -22.451 1.00 48.34 150 THR B CA 1
ATOM 2190 C C . THR B 1 151 ? -76.334 49.593 -21.575 1.00 54.30 150 THR B C 1
ATOM 2191 O O . THR B 1 151 ? -77.478 49.381 -21.984 1.00 54.31 150 THR B O 1
ATOM 2195 N N . LEU B 1 152 ? -75.874 49.138 -20.396 1.00 52.17 151 LEU B N 1
ATOM 2196 C CA . LEU B 1 152 ? -76.698 48.365 -19.456 1.00 61.90 151 LEU B CA 1
ATOM 2197 C C . LEU B 1 152 ? -76.729 49.024 -18.068 1.00 86.26 151 LEU B C 1
ATOM 2198 O O . LEU B 1 152 ? -75.646 49.347 -17.531 1.00 88.35 151 LEU B O 1
#

Solvent-accessible surface area: 14158 Å² total

InterPro domains:
  IPR007214 YbaK/aminoacyl-tRNA synthetase-associated domain [PF04073] (22-142)
  IPR036754 YbaK/aminoacyl-tRNA synthetase-associated domain superfamily [G3DSA:3.90.960.10] (1-151)
  IPR036754 YbaK/aminoacyl-tRNA synthetase-associated domain superfamily [SSF55826] (2-151)

Organism: Legionella pneumophila subsp. pneumophila (strain Philadelphia 1 / ATCC 33152 / DSM 7513) (NCBI:txid272624)

Foldseek 3Di:
DQVLVVVVCVVVVFDKDKAFADPVDDLVNLVCPPNFAWWDFWKAVHATAEIEGPPDDDDCLVCVFVVDNPMDGDDCVRPVVVPVQQDVGADQQCVSVPHAYEYEPVQVVDQWHKTGHRDSRMMIGGVVVVCVRRVHHYGHD/DQVVVVVVCVVVVFDKDKAFADPVADLVNVCVVCVVVVHFEWWDFWKAVHHTAEIEGPPDDDVPPIGGDDCVVPVVVDPQADVGADQQCVVVPHAYEYAVVQVVDQWYKYGHRDSRIMIGGVVVVCVRRVHHYDHD

Nearest PDB structures (foldseek):
  3op6-assembly1_A  TM=1.005E+00  e=5.477E-28  Legionella pneumophila subsp. pneumophila str. Philadelphia 1
  3op6-assembly1_B  TM=9.254E-01  e=7.776E-24  Legionella pneumophila subsp. pneumophila str. Philadelphia 1
  1wdv-assembly2_B  TM=8.015E-01  e=5.676E-07  Aeropyrum pernix K1
  3rij-assembly2_B  TM=6.970E-01  e=1.565E-05  Thermus thermophilus HB8
  3rij-assembly3_C  TM=7.121E-01  e=1.176E-04  Thermus thermophilus HB8